Protein AF-A0A6G0VZ27-F1 (afdb_monomer)

pLDDT: mean 74.9, std 16.73, range [33.97, 94.25]

Organism: Aphis craccivora (NCBI:txid307492)

Structure (mmCIF, N/CA/C/O backbone):
data_AF-A0A6G0VZ27-F1
#
_entry.id   AF-A0A6G0VZ27-F1
#
loop_
_atom_site.group_PDB
_atom_site.id
_atom_site.type_symbol
_atom_site.label_atom_id
_atom_site.label_alt_id
_atom_site.label_comp_id
_atom_site.label_asym_id
_atom_site.label_entity_id
_atom_site.label_seq_id
_atom_site.pdbx_PDB_ins_code
_atom_site.Cartn_x
_atom_site.Cartn_y
_atom_site.Cartn_z
_atom_site.occupancy
_atom_site.B_iso_or_equiv
_atom_site.auth_seq_id
_atom_site.auth_comp_id
_atom_site.auth_asym_id
_atom_site.auth_atom_id
_atom_site.pdbx_PDB_model_num
ATOM 1 N N . MET A 1 1 ? 26.461 -8.845 -38.945 1.00 55.50 1 MET A N 1
ATOM 2 C CA . MET A 1 1 ? 25.541 -7.822 -39.495 1.00 55.50 1 MET A CA 1
ATOM 3 C C . MET A 1 1 ? 25.253 -6.683 -38.499 1.00 55.50 1 MET A C 1
ATOM 5 O O . MET A 1 1 ? 25.643 -5.559 -38.786 1.00 55.50 1 MET A O 1
ATOM 9 N N . LYS A 1 2 ? 24.742 -6.961 -37.286 1.00 61.00 2 LYS A N 1
ATOM 10 C CA . LYS A 1 2 ? 24.368 -5.957 -36.252 1.00 61.00 2 LYS A CA 1
ATOM 11 C C . LYS A 1 2 ? 25.451 -4.932 -35.834 1.00 61.00 2 LYS A C 1
ATOM 13 O O . LYS A 1 2 ? 25.139 -3.771 -35.598 1.00 61.00 2 LYS A O 1
ATOM 18 N N . LEU A 1 3 ? 26.735 -5.313 -35.769 1.00 62.97 3 LEU A N 1
ATOM 19 C CA . LEU A 1 3 ? 27.826 -4.392 -35.382 1.00 62.97 3 LEU A CA 1
ATOM 20 C C . LEU A 1 3 ? 28.103 -3.312 -36.446 1.00 62.97 3 LEU A C 1
ATOM 22 O O . LEU A 1 3 ? 28.419 -2.172 -36.109 1.00 62.97 3 LEU A O 1
ATOM 26 N N . LYS A 1 4 ? 27.975 -3.664 -37.734 1.00 73.81 4 LYS A N 1
ATOM 27 C CA . LYS A 1 4 ? 28.167 -2.716 -38.843 1.00 73.81 4 LYS A CA 1
ATOM 28 C C . LYS A 1 4 ? 27.048 -1.670 -38.863 1.00 73.81 4 LYS A C 1
ATOM 30 O O . LYS A 1 4 ? 27.321 -0.504 -39.124 1.00 73.81 4 LYS A O 1
ATOM 35 N N . GLU A 1 5 ? 25.821 -2.062 -38.525 1.00 75.62 5 GLU A N 1
ATOM 36 C CA . GLU A 1 5 ? 24.694 -1.133 -38.369 1.00 75.62 5 GLU A CA 1
ATOM 37 C C . GLU A 1 5 ? 24.873 -0.196 -37.173 1.00 75.62 5 GLU A C 1
ATOM 39 O O . GLU A 1 5 ? 24.620 1.000 -37.295 1.00 75.62 5 GLU A O 1
ATOM 44 N N . LEU A 1 6 ? 25.371 -0.704 -36.040 1.00 75.19 6 LEU A N 1
ATOM 45 C CA . LEU A 1 6 ? 25.633 0.125 -34.861 1.00 75.19 6 LEU A CA 1
ATOM 46 C C . LEU A 1 6 ? 26.703 1.193 -35.144 1.00 75.19 6 LEU A C 1
ATOM 48 O O . LEU A 1 6 ? 26.501 2.360 -34.824 1.00 75.19 6 LEU A O 1
ATOM 52 N N . LYS A 1 7 ? 27.803 0.818 -35.815 1.00 81.00 7 LYS A N 1
ATOM 53 C CA . LYS A 1 7 ? 28.854 1.767 -36.229 1.00 81.00 7 LYS A CA 1
ATOM 54 C C . LYS A 1 7 ? 28.330 2.830 -37.195 1.00 81.00 7 LYS A C 1
ATOM 56 O O . LYS A 1 7 ? 28.688 3.995 -37.065 1.00 81.00 7 LYS A O 1
ATOM 61 N N . LYS A 1 8 ? 27.455 2.449 -38.133 1.00 82.44 8 LYS A N 1
ATOM 62 C CA . LYS A 1 8 ? 26.798 3.409 -39.032 1.00 82.44 8 LYS A CA 1
ATOM 63 C C . LYS A 1 8 ? 25.916 4.399 -38.265 1.00 82.44 8 LYS A C 1
ATOM 65 O O . LYS A 1 8 ? 25.952 5.582 -38.577 1.00 82.44 8 LYS A O 1
ATOM 70 N N . LYS A 1 9 ? 25.177 3.942 -37.247 1.00 79.00 9 LYS A N 1
ATOM 71 C CA . LYS A 1 9 ? 24.356 4.819 -36.395 1.00 79.00 9 LYS A CA 1
ATOM 72 C C . LYS A 1 9 ? 25.197 5.792 -35.569 1.00 79.00 9 LYS A C 1
ATOM 74 O O . LYS A 1 9 ? 24.843 6.960 -35.505 1.00 79.00 9 LYS A O 1
ATOM 79 N N . ILE A 1 10 ? 26.300 5.332 -34.974 1.00 82.50 10 ILE A N 1
ATOM 80 C CA . ILE A 1 10 ? 27.208 6.194 -34.195 1.00 82.50 10 ILE A CA 1
ATOM 81 C C . ILE A 1 10 ? 27.799 7.291 -35.084 1.00 82.50 10 ILE A C 1
ATOM 83 O O . ILE A 1 10 ? 27.639 8.464 -34.774 1.00 82.50 10 ILE A O 1
ATOM 87 N N . ASN A 1 11 ? 28.349 6.921 -36.242 1.00 86.62 11 ASN A N 1
ATOM 88 C CA . ASN A 1 11 ? 28.920 7.881 -37.191 1.00 86.62 11 ASN A CA 1
ATOM 89 C C . ASN A 1 11 ? 27.866 8.884 -37.710 1.00 86.62 11 ASN A C 1
ATOM 91 O O . ASN A 1 11 ? 28.143 10.061 -37.912 1.00 86.62 11 ASN A O 1
ATOM 95 N N . TRP A 1 12 ? 26.619 8.440 -37.902 1.00 87.06 12 TRP A N 1
ATOM 96 C CA . TRP A 1 12 ? 25.523 9.342 -38.264 1.00 87.06 12 TRP A CA 1
ATOM 97 C C . TRP A 1 12 ? 25.182 10.338 -37.143 1.00 87.06 12 TRP A C 1
ATOM 99 O O . TRP A 1 12 ? 24.928 11.509 -37.427 1.00 87.06 12 TRP A O 1
ATOM 109 N N . MET A 1 13 ? 25.206 9.902 -35.880 1.00 76.19 13 MET A N 1
ATOM 110 C CA . MET A 1 13 ? 24.981 10.785 -34.730 1.00 76.19 13 MET A CA 1
ATOM 111 C C . MET A 1 13 ? 26.115 11.800 -34.561 1.00 76.19 13 MET A C 1
ATOM 113 O O . MET A 1 13 ? 25.822 12.977 -34.388 1.00 76.19 13 MET A O 1
ATOM 117 N N . GLU A 1 14 ? 27.377 11.380 -34.687 1.00 80.19 14 GLU A N 1
ATOM 118 C CA . GLU A 1 14 ? 28.548 12.274 -34.633 1.00 80.19 14 GLU A C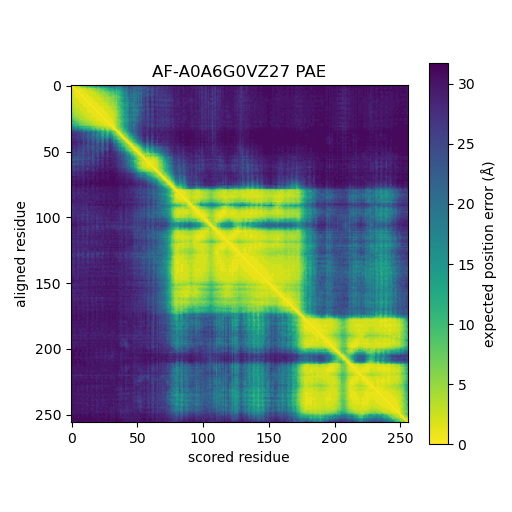A 1
ATOM 119 C C . GLU A 1 14 ? 28.447 13.376 -35.694 1.00 80.19 14 GLU A C 1
ATOM 121 O O . GLU A 1 14 ? 28.457 14.560 -35.365 1.00 80.19 14 GLU A O 1
ATOM 126 N N . LYS A 1 15 ? 28.176 13.001 -36.951 1.00 85.19 15 LYS A N 1
ATOM 127 C CA . LYS A 1 15 ? 27.962 13.973 -38.035 1.00 85.19 15 LYS A CA 1
ATOM 128 C C . LYS A 1 15 ? 26.788 14.918 -37.783 1.00 85.19 15 LYS A C 1
ATOM 130 O O . LYS A 1 15 ? 26.829 16.070 -38.204 1.00 85.19 15 LYS A O 1
ATOM 135 N N . SER A 1 16 ? 25.727 14.436 -37.138 1.00 74.38 16 SER A N 1
ATOM 136 C CA . SER A 1 16 ? 24.551 15.258 -36.828 1.00 74.38 16 SER A CA 1
ATOM 137 C C . SER A 1 16 ? 24.852 16.286 -35.736 1.00 74.38 16 SER A C 1
ATOM 139 O O . SER A 1 16 ? 24.371 17.415 -35.818 1.00 74.38 16 SER A O 1
ATOM 141 N N . ILE A 1 17 ? 25.668 15.912 -34.746 1.00 76.56 17 ILE A N 1
ATOM 142 C CA . ILE A 1 17 ? 26.146 16.817 -33.696 1.00 76.56 17 ILE A CA 1
ATOM 143 C C . ILE A 1 17 ? 27.039 17.896 -34.312 1.00 76.56 17 ILE A C 1
ATOM 145 O O . ILE A 1 17 ? 26.780 19.078 -34.095 1.00 76.56 17 ILE A O 1
ATOM 149 N N . ASP A 1 18 ? 28.003 17.515 -35.153 1.00 79.38 18 ASP A N 1
ATOM 150 C CA . ASP A 1 18 ? 28.890 18.471 -35.829 1.00 79.38 18 ASP A CA 1
ATOM 151 C C . ASP A 1 18 ? 28.103 19.482 -36.675 1.00 79.38 18 ASP A C 1
ATOM 153 O O . ASP A 1 18 ? 28.373 20.685 -36.650 1.00 79.38 18 ASP A O 1
ATOM 157 N N . LEU A 1 19 ? 27.075 19.014 -37.392 1.00 79.56 19 LEU A N 1
ATOM 158 C CA . LEU A 1 19 ? 26.222 19.878 -38.207 1.00 79.56 19 LEU A CA 1
ATOM 159 C C . LEU A 1 19 ? 25.392 20.850 -37.352 1.00 79.56 19 LEU A C 1
ATOM 161 O O . LEU A 1 19 ? 25.206 22.005 -37.737 1.00 79.56 19 LEU A O 1
ATOM 165 N N . ALA A 1 20 ? 24.895 20.394 -36.199 1.00 73.12 20 ALA A N 1
ATOM 166 C CA . ALA A 1 20 ? 24.147 21.229 -35.265 1.00 73.12 20 ALA A CA 1
ATOM 167 C C . ALA A 1 20 ? 25.038 22.313 -34.642 1.00 73.12 20 ALA A C 1
ATOM 169 O O . ALA A 1 20 ? 24.638 23.476 -34.597 1.00 73.12 20 ALA A O 1
ATOM 170 N N . VAL A 1 21 ? 26.262 21.954 -34.241 1.00 70.56 21 VAL A N 1
ATOM 171 C CA . VAL A 1 21 ? 27.263 22.898 -33.717 1.00 70.56 21 VAL A CA 1
ATOM 172 C C . VAL A 1 21 ? 27.640 23.929 -34.779 1.00 70.56 21 VAL A C 1
ATOM 174 O O . VAL A 1 21 ? 27.673 25.126 -34.496 1.00 70.56 21 VAL A O 1
ATOM 177 N N . LYS A 1 22 ? 27.856 23.495 -36.025 1.00 76.19 22 LYS A N 1
ATOM 178 C CA . LYS A 1 22 ? 28.162 24.403 -37.135 1.00 76.19 22 LYS A CA 1
ATOM 179 C C . LYS A 1 22 ? 27.034 25.413 -37.375 1.00 76.19 22 LYS A C 1
ATOM 181 O O . LYS A 1 22 ? 27.301 26.609 -37.426 1.00 76.19 22 LYS A O 1
ATOM 186 N N . ARG A 1 23 ? 25.779 24.951 -37.442 1.00 71.38 23 ARG A N 1
ATOM 187 C CA . ARG A 1 23 ? 24.604 25.829 -37.607 1.00 71.38 23 ARG A CA 1
ATOM 188 C C . ARG A 1 23 ? 24.437 26.804 -36.450 1.00 71.38 23 ARG A C 1
ATOM 190 O O . ARG A 1 23 ? 24.115 27.963 -36.680 1.00 71.38 23 ARG A O 1
ATOM 197 N N . TYR A 1 24 ? 24.660 26.347 -35.220 1.00 75.00 24 TYR A N 1
ATOM 198 C CA . TYR A 1 24 ? 24.635 27.220 -34.051 1.00 75.00 24 TYR A CA 1
ATOM 199 C C . TYR A 1 24 ? 25.658 28.351 -34.192 1.00 75.00 24 TYR A C 1
ATOM 201 O O . TYR A 1 24 ? 25.304 29.512 -34.018 1.00 75.00 24 TYR A O 1
ATOM 209 N N . ASN A 1 25 ? 26.893 28.032 -34.587 1.00 71.12 25 ASN A N 1
ATOM 210 C CA . ASN A 1 25 ? 27.943 29.031 -34.778 1.00 71.12 25 ASN A CA 1
ATOM 211 C C . ASN A 1 25 ? 27.623 30.015 -35.916 1.00 71.12 25 ASN A C 1
ATOM 213 O O . ASN A 1 25 ? 27.852 31.211 -35.760 1.00 71.12 25 ASN A O 1
ATOM 217 N N . GLU A 1 26 ? 27.054 29.545 -37.028 1.00 76.12 26 GLU A N 1
ATOM 218 C CA . GLU A 1 26 ? 26.618 30.406 -38.139 1.00 76.12 26 GLU A CA 1
ATOM 219 C C . GLU A 1 26 ? 25.505 31.376 -37.707 1.00 76.12 26 GLU A C 1
ATOM 221 O O . GLU A 1 26 ? 25.605 32.580 -37.940 1.00 76.12 26 GLU A O 1
ATOM 226 N N . ILE A 1 27 ? 24.477 30.873 -37.014 1.00 70.56 27 ILE A N 1
ATOM 227 C CA . ILE A 1 27 ? 23.374 31.689 -36.477 1.00 70.56 27 ILE A CA 1
ATOM 228 C C . ILE A 1 27 ? 23.897 32.686 -35.444 1.00 70.56 27 ILE A C 1
ATOM 230 O O . ILE A 1 27 ? 23.475 33.838 -35.415 1.00 70.56 27 ILE A O 1
ATOM 234 N N . ARG A 1 28 ? 24.839 32.261 -34.606 1.00 72.56 28 ARG A N 1
ATOM 235 C CA . ARG A 1 28 ? 25.455 33.108 -33.590 1.00 72.56 28 ARG A CA 1
ATOM 236 C C . ARG A 1 28 ? 26.196 34.295 -34.208 1.00 72.56 28 ARG A C 1
ATOM 238 O O . ARG A 1 28 ? 26.033 35.412 -33.724 1.00 72.56 28 ARG A O 1
ATOM 245 N N . ILE A 1 29 ? 26.977 34.056 -35.265 1.00 70.69 29 ILE A N 1
ATOM 246 C CA . ILE A 1 29 ? 27.660 35.114 -36.025 1.00 70.69 29 ILE A CA 1
ATOM 247 C C . ILE A 1 29 ? 26.625 36.055 -36.650 1.00 70.69 29 ILE A C 1
ATOM 249 O O . ILE A 1 29 ? 26.754 37.268 -36.522 1.00 70.69 29 ILE A O 1
ATOM 253 N N . PHE A 1 30 ? 25.571 35.506 -37.262 1.00 73.81 30 PHE A N 1
ATOM 254 C CA . PHE A 1 30 ? 24.488 36.297 -37.855 1.00 73.81 30 PHE A CA 1
ATOM 255 C C . PHE A 1 30 ? 23.772 37.195 -36.830 1.00 73.81 30 PHE A C 1
ATOM 257 O O . PHE A 1 30 ? 23.453 38.341 -37.130 1.00 73.81 30 PHE A O 1
ATOM 264 N N . LEU A 1 31 ? 23.546 36.693 -35.613 1.00 68.31 31 LEU A N 1
ATOM 265 C CA . LEU A 1 31 ? 22.878 37.415 -34.524 1.00 68.31 31 LEU A CA 1
ATOM 266 C C . LEU A 1 31 ? 23.829 38.276 -33.674 1.00 68.31 31 LEU A C 1
ATOM 268 O O . LEU A 1 31 ? 23.382 38.891 -32.708 1.00 68.31 31 LEU A O 1
ATOM 272 N N . ASN A 1 32 ? 25.122 38.322 -34.014 1.00 75.56 32 ASN A N 1
ATOM 273 C CA . ASN A 1 32 ? 26.156 39.092 -33.319 1.00 75.56 32 ASN A CA 1
ATOM 274 C C . ASN A 1 32 ? 26.226 38.817 -31.798 1.00 75.56 32 ASN A C 1
ATOM 276 O O . ASN A 1 32 ? 26.449 39.718 -30.989 1.00 75.56 32 ASN A O 1
ATOM 280 N N . LEU A 1 33 ? 26.006 37.558 -31.401 1.00 63.06 33 LEU A N 1
ATOM 281 C CA . LEU A 1 33 ? 25.975 37.146 -29.995 1.00 63.06 33 LEU A CA 1
ATOM 282 C C . LEU A 1 33 ? 27.402 36.940 -29.434 1.00 63.06 33 LEU A C 1
ATOM 284 O O . LEU A 1 33 ? 28.231 36.276 -30.084 1.00 63.06 33 LEU A O 1
ATOM 288 N N . PRO A 1 34 ? 27.707 37.442 -28.218 1.00 60.31 34 PRO A N 1
ATOM 289 C CA . PRO A 1 34 ? 29.024 37.298 -27.601 1.00 60.31 34 PRO A CA 1
ATOM 290 C C . PRO A 1 34 ? 29.418 35.824 -27.417 1.00 60.31 34 PRO A C 1
ATOM 292 O O . PRO A 1 34 ? 28.578 34.925 -27.345 1.00 60.31 34 PRO A O 1
ATOM 295 N N . MET A 1 35 ? 30.729 35.558 -27.429 1.00 57.44 35 MET A N 1
ATOM 296 C CA . MET A 1 35 ? 31.308 34.248 -27.092 1.00 57.44 35 MET A CA 1
ATOM 297 C C . MET A 1 35 ? 31.232 34.142 -25.566 1.00 57.44 35 MET A C 1
ATOM 299 O O . MET A 1 35 ? 32.235 34.323 -24.884 1.00 57.44 35 MET A O 1
ATOM 303 N N . ASP A 1 36 ? 30.041 33.944 -25.010 1.00 54.03 36 ASP A N 1
ATOM 304 C CA . ASP A 1 36 ? 29.961 33.627 -23.591 1.00 54.03 36 ASP A CA 1
ATOM 305 C C . ASP A 1 36 ? 30.492 32.206 -23.439 1.00 54.03 36 ASP A C 1
ATOM 307 O O . ASP A 1 36 ? 29.851 31.218 -23.809 1.00 54.03 36 ASP A O 1
ATOM 311 N N . ASP A 1 37 ? 31.734 32.128 -22.970 1.00 52.62 37 ASP A N 1
ATOM 312 C CA . ASP A 1 37 ? 32.380 30.908 -22.523 1.00 52.62 37 ASP A CA 1
ATOM 313 C C . ASP A 1 37 ? 31.589 30.410 -21.306 1.00 52.62 37 ASP A C 1
ATOM 315 O O . ASP A 1 37 ? 31.898 30.726 -20.158 1.00 52.62 37 ASP A O 1
ATOM 319 N N . LEU A 1 38 ? 30.495 29.688 -21.573 1.00 47.31 38 LEU A N 1
ATOM 320 C CA . LEU A 1 38 ? 29.494 29.226 -20.600 1.00 47.31 38 LEU A CA 1
ATOM 321 C C . LEU A 1 38 ? 30.070 28.314 -19.497 1.00 47.31 38 LEU A C 1
ATOM 323 O O . LEU A 1 38 ? 29.315 27.840 -18.652 1.00 47.31 38 LEU A O 1
ATOM 327 N N . TYR A 1 39 ? 31.388 28.075 -19.489 1.00 44.91 39 TYR A N 1
ATOM 328 C CA . TYR A 1 39 ? 32.108 27.258 -18.516 1.00 44.91 39 TYR A CA 1
ATOM 329 C C . TYR A 1 39 ? 33.534 27.755 -18.212 1.00 44.91 39 TYR A C 1
ATOM 331 O O . TYR A 1 39 ? 34.439 26.943 -18.011 1.00 44.91 39 TYR A O 1
ATOM 339 N N . SER A 1 40 ? 33.762 29.067 -18.107 1.00 44.72 40 SER A N 1
ATOM 340 C CA . SER A 1 40 ? 35.060 29.588 -17.630 1.00 44.72 40 SER A CA 1
ATOM 341 C C . SER A 1 40 ? 35.430 29.110 -16.206 1.00 44.72 40 SER A C 1
ATOM 343 O O . SER A 1 40 ? 36.609 29.083 -15.845 1.00 44.72 40 SER A O 1
ATOM 345 N N . GLU A 1 41 ? 34.452 28.633 -15.426 1.00 43.78 41 GLU A N 1
ATOM 346 C CA . GLU A 1 41 ? 34.621 28.069 -14.077 1.00 43.78 41 GLU A CA 1
ATOM 347 C C . GLU A 1 41 ? 35.059 26.589 -14.045 1.00 43.78 41 GLU A C 1
ATOM 349 O O . GLU A 1 41 ? 35.483 26.103 -12.997 1.00 43.78 41 GLU A O 1
ATOM 354 N N . ILE A 1 42 ? 35.060 25.860 -15.171 1.00 45.16 42 ILE A N 1
ATOM 355 C CA . ILE A 1 42 ? 35.577 24.476 -15.226 1.00 45.16 42 ILE A CA 1
ATOM 356 C C . ILE A 1 42 ? 37.030 24.478 -15.725 1.00 45.16 42 ILE A C 1
ATOM 358 O O . ILE A 1 42 ? 37.416 23.766 -16.647 1.00 45.16 42 ILE A O 1
ATOM 362 N N . LYS A 1 43 ? 37.886 25.264 -15.068 1.00 44.44 43 LYS A N 1
ATOM 363 C CA . LYS A 1 43 ? 39.338 25.015 -15.036 1.00 44.44 43 LYS A CA 1
ATOM 364 C C . LYS A 1 43 ? 39.704 24.196 -13.801 1.00 44.44 43 LYS A C 1
ATOM 366 O O . LYS A 1 43 ? 40.678 24.475 -13.109 1.00 44.44 43 LYS A O 1
ATOM 371 N N . THR A 1 44 ? 38.954 23.138 -13.513 1.00 39.19 44 THR A N 1
ATOM 372 C CA . THR A 1 44 ? 39.513 22.079 -12.677 1.00 39.19 44 THR A CA 1
ATOM 373 C C . THR A 1 44 ? 40.525 21.329 -13.523 1.00 39.19 44 THR A C 1
ATOM 375 O O . THR A 1 44 ? 40.150 20.732 -14.534 1.00 39.19 44 THR A O 1
ATOM 378 N N . SER A 1 45 ? 41.790 21.344 -13.095 1.00 44.41 45 SER A N 1
ATOM 379 C CA . SER A 1 45 ? 42.785 20.327 -13.445 1.00 44.41 45 SER A CA 1
ATOM 380 C C . SER A 1 45 ? 42.188 18.956 -13.125 1.00 44.41 45 SER A C 1
ATOM 382 O O . SER A 1 45 ? 42.327 18.407 -12.036 1.00 44.41 45 SER A O 1
ATOM 384 N N . THR A 1 46 ? 41.404 18.442 -14.059 1.00 43.81 46 THR A N 1
ATOM 385 C CA . THR A 1 46 ? 40.859 17.102 -14.011 1.00 43.81 46 THR A CA 1
ATOM 386 C C . THR A 1 46 ? 41.810 16.313 -14.869 1.00 43.81 46 THR A C 1
ATOM 388 O O . THR A 1 46 ? 41.961 16.590 -16.061 1.00 43.81 46 THR A O 1
ATOM 391 N N . LYS A 1 47 ? 42.517 15.369 -14.237 1.00 48.28 47 LYS A N 1
ATOM 392 C CA . LYS A 1 47 ? 43.279 14.361 -14.971 1.00 48.28 47 LYS A CA 1
ATOM 393 C C . LYS A 1 47 ? 42.394 13.867 -16.121 1.00 48.28 47 LYS A C 1
ATOM 395 O O . LYS A 1 47 ? 41.220 13.580 -15.863 1.00 48.28 47 LYS A O 1
ATOM 400 N N . PRO A 1 48 ? 42.916 13.816 -17.358 1.00 42.88 48 PRO A N 1
ATOM 401 C CA . PRO A 1 48 ? 42.131 13.417 -18.514 1.00 42.88 48 PRO A CA 1
ATOM 402 C C . PRO A 1 48 ? 41.420 12.109 -18.196 1.00 42.88 48 PRO A C 1
ATOM 404 O O . PRO A 1 48 ? 42.016 11.213 -17.594 1.00 42.88 48 PRO A O 1
ATOM 407 N N . PHE A 1 49 ? 40.140 12.031 -18.556 1.00 38.97 49 PHE A N 1
ATOM 408 C CA . PHE A 1 49 ? 39.333 10.837 -18.364 1.00 38.97 49 PHE A CA 1
ATOM 409 C C . PHE A 1 49 ? 40.029 9.673 -19.076 1.00 38.97 49 PHE A C 1
ATOM 411 O O . PHE A 1 49 ? 39.959 9.538 -20.298 1.00 38.97 49 PHE A O 1
ATOM 418 N N . GLN A 1 50 ? 40.751 8.850 -18.315 1.00 38.97 50 GLN A N 1
ATOM 419 C CA . GLN A 1 50 ? 41.227 7.573 -18.807 1.00 38.97 50 GLN A CA 1
ATOM 420 C C . GLN A 1 50 ? 39.988 6.702 -18.931 1.00 38.97 50 GLN A C 1
ATOM 422 O O . GLN A 1 50 ? 39.394 6.287 -17.937 1.00 38.97 50 GLN A O 1
ATOM 427 N N . LEU A 1 51 ? 39.567 6.462 -20.172 1.00 35.69 51 LEU A N 1
ATOM 428 C CA . LEU A 1 51 ? 38.672 5.356 -20.448 1.00 35.69 51 LEU A CA 1
ATOM 429 C C . LEU A 1 51 ? 39.424 4.097 -20.013 1.00 35.69 51 LEU A C 1
ATOM 431 O O . LEU A 1 51 ? 40.285 3.604 -20.742 1.00 35.69 51 LEU A O 1
ATOM 435 N N . ASP A 1 52 ? 39.103 3.590 -18.825 1.00 42.09 52 ASP A N 1
ATOM 436 C CA . ASP A 1 52 ? 39.468 2.242 -18.415 1.00 42.09 52 ASP A CA 1
ATOM 437 C C . ASP A 1 52 ? 38.715 1.285 -19.338 1.00 42.09 52 ASP A C 1
ATOM 439 O O . ASP A 1 52 ? 37.618 0.791 -19.056 1.00 42.09 52 ASP A O 1
ATOM 443 N N . TYR A 1 53 ? 39.285 1.075 -20.523 1.00 43.94 53 TYR A N 1
ATOM 444 C CA . TYR A 1 53 ? 38.848 0.045 -21.435 1.00 43.94 53 TYR A CA 1
ATOM 445 C C . TYR A 1 53 ? 39.165 -1.295 -20.778 1.00 43.94 53 TYR A C 1
ATOM 447 O O . TYR A 1 53 ? 40.225 -1.896 -20.945 1.00 43.94 53 TYR A O 1
ATOM 455 N N . MET A 1 54 ? 38.206 -1.765 -19.991 1.00 44.00 54 MET A N 1
ATOM 456 C CA . MET A 1 54 ? 38.180 -3.119 -19.481 1.00 44.00 54 MET A CA 1
ATOM 457 C C . MET A 1 54 ? 37.979 -4.052 -20.672 1.00 44.00 54 MET A C 1
ATOM 459 O O . MET A 1 54 ? 36.897 -4.109 -21.264 1.00 44.00 54 MET A O 1
ATOM 463 N N . SER A 1 55 ? 39.042 -4.769 -21.048 1.00 53.75 55 SER A N 1
ATOM 464 C CA . SER A 1 55 ? 38.985 -5.759 -22.122 1.00 53.75 55 SER A CA 1
ATOM 465 C C . SER A 1 55 ? 37.865 -6.770 -21.847 1.00 53.75 55 SER A C 1
ATOM 467 O O . SER A 1 55 ? 37.556 -7.083 -20.694 1.00 53.75 55 SER A O 1
ATOM 469 N N . LYS A 1 56 ? 37.245 -7.319 -22.902 1.00 53.78 56 LYS A N 1
ATOM 470 C CA . LYS A 1 56 ? 36.208 -8.360 -22.754 1.00 53.78 56 LYS A CA 1
ATOM 471 C C . LYS A 1 56 ? 36.669 -9.528 -21.879 1.00 53.78 56 LYS A C 1
ATOM 473 O O . LYS A 1 56 ? 35.851 -10.077 -21.157 1.00 53.78 56 LYS A O 1
ATOM 478 N N . GLN A 1 57 ? 37.958 -9.864 -21.917 1.00 59.81 57 GLN A N 1
ATOM 479 C CA . GLN A 1 57 ? 38.547 -10.894 -21.065 1.00 59.81 57 GLN A CA 1
ATOM 480 C C . GLN A 1 57 ? 38.552 -10.480 -19.594 1.00 59.81 57 GLN A C 1
ATOM 482 O O . GLN A 1 57 ? 38.067 -11.239 -18.770 1.00 59.81 57 GLN A O 1
ATOM 487 N N . LYS A 1 58 ? 38.981 -9.255 -19.265 1.00 54.16 58 LYS A N 1
ATOM 488 C CA . LYS A 1 58 ? 38.969 -8.743 -17.884 1.00 54.16 58 LYS A CA 1
ATOM 489 C C . LYS A 1 58 ? 37.539 -8.585 -17.349 1.00 54.16 58 LYS A C 1
ATOM 491 O O . LYS A 1 58 ? 37.286 -8.803 -16.170 1.00 54.16 58 LYS A O 1
ATOM 496 N N . ARG A 1 59 ? 36.578 -8.272 -18.227 1.00 51.22 59 ARG A N 1
ATOM 497 C CA . ARG A 1 59 ? 35.141 -8.235 -17.908 1.00 51.22 59 ARG A CA 1
ATOM 498 C C . ARG A 1 59 ? 34.566 -9.633 -17.663 1.00 51.22 59 ARG A C 1
ATOM 500 O O . ARG A 1 59 ? 33.851 -9.802 -16.690 1.00 51.22 59 ARG A O 1
ATOM 507 N N . GLN A 1 60 ? 34.945 -10.627 -18.468 1.00 58.56 60 GLN A N 1
ATOM 508 C CA . GLN A 1 60 ? 34.590 -12.036 -18.251 1.00 58.56 60 GLN A CA 1
ATOM 509 C C . GLN A 1 60 ? 35.277 -12.631 -17.021 1.00 58.56 60 GLN A C 1
ATOM 511 O O . GLN A 1 60 ? 34.717 -13.501 -16.375 1.00 58.56 60 GLN A O 1
ATOM 516 N N . GLU A 1 61 ? 36.478 -12.179 -16.677 1.00 62.56 61 GLU A N 1
ATOM 517 C CA . GLU A 1 61 ? 37.203 -12.613 -15.484 1.00 62.56 61 GLU A CA 1
ATOM 518 C C . GLU A 1 61 ? 36.588 -12.022 -14.210 1.00 62.56 61 GLU A C 1
ATOM 520 O O . GLU A 1 61 ? 36.463 -12.718 -13.209 1.00 62.56 61 GLU A O 1
ATOM 525 N N . ILE A 1 62 ? 36.120 -10.770 -14.267 1.00 57.19 62 ILE A N 1
ATOM 526 C CA . ILE A 1 62 ? 35.287 -10.168 -13.220 1.00 57.19 62 ILE A CA 1
ATOM 527 C C . ILE A 1 62 ? 33.934 -10.871 -13.158 1.00 57.19 62 ILE A C 1
ATOM 529 O O . ILE A 1 62 ? 33.554 -11.298 -12.085 1.00 57.19 62 ILE A O 1
ATOM 533 N N . GLU A 1 63 ? 33.237 -11.088 -14.272 1.00 49.34 63 GLU A N 1
ATOM 534 C CA . GLU A 1 63 ? 31.976 -11.844 -14.292 1.00 49.34 63 GLU A CA 1
ATOM 535 C C . GLU A 1 63 ? 32.155 -13.288 -13.800 1.00 49.34 63 GLU A C 1
ATOM 537 O O . GLU A 1 63 ? 31.246 -13.804 -13.171 1.00 49.34 63 GLU A O 1
ATOM 542 N N . ARG A 1 64 ? 33.327 -13.915 -13.991 1.00 55.00 64 ARG A N 1
ATOM 543 C CA . ARG A 1 64 ? 33.675 -15.233 -13.421 1.00 55.00 64 ARG A CA 1
ATOM 544 C C . ARG A 1 64 ? 34.078 -15.180 -11.943 1.00 55.00 64 ARG A C 1
ATOM 546 O O . ARG A 1 64 ? 33.851 -16.135 -11.209 1.00 55.00 64 ARG A O 1
ATOM 553 N N . LYS A 1 65 ? 34.672 -14.075 -11.482 1.00 52.97 65 LYS A N 1
ATOM 554 C CA . LYS A 1 65 ? 34.920 -13.815 -10.051 1.00 52.97 65 LYS A CA 1
ATOM 555 C C . LYS A 1 65 ? 33.637 -13.412 -9.309 1.00 52.97 65 LYS A C 1
ATOM 557 O O . LYS A 1 65 ? 33.540 -13.646 -8.111 1.00 52.97 65 LYS A O 1
ATOM 562 N N . PHE A 1 66 ? 32.664 -12.840 -10.022 1.00 44.91 66 PHE A N 1
ATOM 563 C CA . PHE A 1 66 ? 31.341 -12.423 -9.546 1.00 44.91 66 PHE A CA 1
ATOM 564 C C . PHE A 1 66 ? 30.209 -13.383 -9.947 1.00 44.91 66 PHE A C 1
ATOM 566 O O . PHE A 1 66 ? 29.068 -13.132 -9.559 1.00 44.91 66 PHE A O 1
ATOM 573 N N . THR A 1 67 ? 30.486 -14.507 -10.626 1.00 39.50 67 THR A N 1
ATOM 574 C CA . THR A 1 67 ? 29.645 -15.713 -10.551 1.00 39.50 67 THR A CA 1
ATOM 575 C C . THR A 1 67 ? 29.771 -16.234 -9.132 1.00 39.50 67 THR A C 1
ATOM 577 O O . THR A 1 67 ? 30.532 -17.144 -8.813 1.00 39.50 67 THR A O 1
ATOM 580 N N . PHE A 1 68 ? 29.068 -15.533 -8.256 1.00 40.75 68 PHE A N 1
ATOM 581 C CA . PHE A 1 68 ? 28.773 -15.912 -6.902 1.00 40.75 68 PHE A CA 1
ATOM 582 C C . PHE A 1 68 ? 28.174 -17.313 -6.980 1.00 40.75 68 PHE A C 1
ATOM 584 O O . PHE A 1 68 ? 27.148 -17.498 -7.626 1.00 40.75 68 PHE A O 1
ATOM 591 N N . LYS A 1 69 ? 28.902 -18.278 -6.410 1.00 42.72 69 LYS A N 1
ATOM 592 C CA . LYS A 1 69 ? 28.535 -19.674 -6.150 1.00 42.72 69 LYS A CA 1
ATOM 593 C C . LYS A 1 69 ? 27.042 -19.965 -6.355 1.00 42.72 69 LYS A C 1
ATOM 595 O O . LYS A 1 69 ? 26.259 -19.919 -5.414 1.00 42.72 69 LYS A O 1
ATOM 600 N N . GLU A 1 70 ? 26.661 -20.314 -7.579 1.00 39.50 70 GLU A N 1
ATOM 601 C CA . GLU A 1 70 ? 25.272 -20.652 -7.914 1.00 39.50 70 GLU A CA 1
ATOM 602 C C . GLU A 1 70 ? 24.862 -22.030 -7.349 1.00 39.50 70 GLU A C 1
ATOM 604 O O . GLU A 1 70 ? 23.712 -22.439 -7.462 1.00 39.50 70 GLU A O 1
ATOM 609 N N . THR A 1 71 ? 25.789 -22.748 -6.703 1.00 37.34 71 THR A N 1
ATOM 610 C CA . THR A 1 71 ? 25.591 -24.127 -6.236 1.00 37.34 71 THR A CA 1
ATOM 611 C C . THR A 1 71 ? 25.870 -24.376 -4.758 1.00 37.34 71 THR A C 1
ATOM 613 O O . THR A 1 71 ? 25.799 -25.524 -4.334 1.00 37.34 71 THR A O 1
ATOM 616 N N . GLU A 1 72 ? 26.118 -23.362 -3.928 1.00 37.50 72 GLU A N 1
ATOM 617 C CA . GLU A 1 72 ? 26.302 -23.605 -2.491 1.00 37.50 72 GLU A CA 1
ATOM 618 C C . GLU A 1 72 ? 25.502 -22.630 -1.631 1.00 37.50 72 GL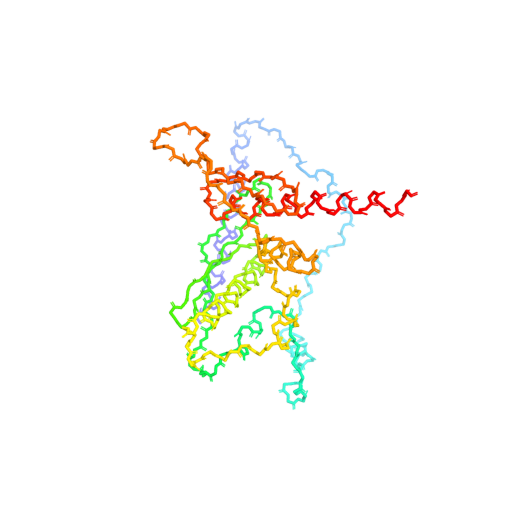U A C 1
ATOM 620 O O . GLU A 1 72 ? 25.843 -21.458 -1.512 1.00 37.50 72 GLU A O 1
ATOM 625 N N . LEU A 1 73 ? 24.502 -23.218 -0.963 1.00 33.97 73 LEU A N 1
ATOM 626 C CA . LEU A 1 73 ? 23.750 -22.738 0.199 1.00 33.97 73 LEU A CA 1
ATOM 627 C C . LEU A 1 73 ? 22.454 -21.973 -0.101 1.00 33.97 73 LEU A C 1
ATOM 629 O O . LEU A 1 73 ? 22.371 -20.751 -0.151 1.00 33.97 73 LEU A O 1
ATOM 633 N N . ILE A 1 74 ? 21.393 -22.777 -0.160 1.00 45.16 74 ILE A N 1
ATOM 634 C CA . ILE A 1 74 ? 20.068 -22.474 0.379 1.00 45.16 74 ILE A CA 1
ATOM 635 C C . ILE A 1 74 ? 20.219 -21.680 1.689 1.00 45.16 74 ILE A C 1
ATOM 637 O O . ILE A 1 74 ? 20.594 -22.254 2.706 1.00 45.16 74 ILE A O 1
ATOM 641 N N . LEU A 1 75 ? 19.909 -20.383 1.652 1.00 36.59 75 LEU A N 1
ATOM 642 C CA . LEU A 1 75 ? 19.330 -19.576 2.735 1.00 36.59 75 LEU A CA 1
ATOM 643 C C . LEU A 1 75 ? 18.743 -18.294 2.091 1.00 36.59 75 LEU A C 1
ATOM 645 O O . LEU A 1 75 ? 19.424 -17.645 1.299 1.00 36.59 75 LEU A O 1
ATOM 649 N N . PRO A 1 76 ? 17.467 -17.946 2.343 1.00 41.34 76 PRO A N 1
ATOM 650 C CA . PRO A 1 76 ? 16.727 -16.960 1.563 1.00 41.34 76 PRO A CA 1
ATOM 651 C C . PRO A 1 76 ? 17.043 -15.542 2.044 1.00 41.34 76 PRO A C 1
ATOM 653 O O . PRO A 1 76 ? 16.661 -15.166 3.150 1.00 41.34 76 PRO A O 1
ATOM 656 N N . ASP A 1 77 ? 17.685 -14.725 1.213 1.00 39.72 77 ASP A N 1
ATOM 657 C CA . ASP A 1 77 ? 17.792 -13.296 1.505 1.00 39.72 77 ASP A CA 1
ATOM 658 C C . ASP A 1 77 ? 16.482 -12.614 1.064 1.00 39.72 77 ASP A C 1
ATOM 660 O O . ASP A 1 77 ? 16.205 -12.433 -0.116 1.00 39.72 77 ASP A O 1
ATOM 664 N N . LEU A 1 78 ? 15.610 -12.293 2.024 1.00 53.09 78 LEU A N 1
ATOM 665 C CA . LEU A 1 78 ? 14.301 -11.645 1.831 1.00 53.09 78 LEU A CA 1
ATOM 666 C C . LEU A 1 78 ? 14.420 -10.138 1.503 1.00 53.09 78 LEU A C 1
ATOM 668 O O . LEU A 1 78 ? 13.495 -9.371 1.766 1.00 53.09 78 LEU A O 1
ATOM 672 N N . ARG A 1 79 ? 15.560 -9.667 0.983 1.00 64.12 79 ARG A N 1
ATOM 673 C CA . ARG A 1 79 ? 15.919 -8.235 1.005 1.00 64.12 79 ARG A CA 1
ATOM 674 C C . ARG A 1 79 ? 15.128 -7.357 0.041 1.00 64.12 79 ARG A C 1
ATOM 676 O O . ARG A 1 79 ? 15.076 -6.147 0.261 1.00 64.12 79 ARG A O 1
ATOM 683 N N . SER A 1 80 ? 14.480 -7.915 -0.984 1.00 77.00 80 SER A N 1
ATOM 684 C CA . SER A 1 80 ? 13.674 -7.131 -1.926 1.00 77.00 80 SER A CA 1
ATOM 685 C C . SER A 1 80 ? 12.244 -7.660 -2.091 1.00 77.00 80 SER A C 1
ATOM 687 O O . SER A 1 80 ? 12.052 -8.850 -2.360 1.00 77.00 80 SER A O 1
ATOM 689 N N . PRO A 1 81 ? 11.219 -6.779 -2.066 1.00 83.06 81 PRO A N 1
ATOM 690 C CA . PRO A 1 81 ? 9.850 -7.117 -2.463 1.00 83.06 81 PRO A CA 1
ATOM 691 C C . PRO A 1 81 ? 9.748 -7.853 -3.810 1.00 83.06 81 PRO A C 1
ATOM 693 O O . PRO A 1 81 ? 8.839 -8.652 -4.016 1.00 83.06 81 PRO A O 1
ATOM 696 N N . MET A 1 82 ? 10.682 -7.618 -4.736 1.00 85.81 82 MET A N 1
ATOM 697 C CA . MET A 1 82 ? 10.704 -8.304 -6.031 1.00 85.81 82 MET A CA 1
ATOM 698 C C . MET A 1 82 ? 11.069 -9.790 -5.911 1.00 85.81 82 MET A C 1
ATOM 700 O O . MET A 1 82 ? 10.422 -10.629 -6.533 1.00 85.81 82 MET A O 1
ATOM 704 N N . GLU A 1 83 ? 12.086 -10.118 -5.114 1.00 83.56 83 GLU A N 1
ATOM 705 C CA . GLU A 1 83 ? 12.540 -11.499 -4.891 1.00 83.56 83 GLU A CA 1
ATOM 706 C C . GLU A 1 83 ? 11.499 -12.280 -4.108 1.00 83.56 83 GLU A C 1
ATOM 708 O O . GLU A 1 83 ? 11.132 -13.397 -4.466 1.00 83.56 83 GLU A O 1
ATOM 713 N N . LEU A 1 84 ? 10.937 -11.637 -3.088 1.00 86.12 84 LEU A N 1
ATOM 714 C CA . LEU A 1 84 ? 9.874 -12.220 -2.299 1.00 86.12 84 LEU A CA 1
ATOM 715 C C . LEU A 1 84 ? 8.635 -12.517 -3.143 1.00 86.12 84 LEU A C 1
ATOM 717 O O . LEU A 1 84 ? 8.042 -13.576 -2.978 1.00 86.12 84 LEU A O 1
ATOM 721 N N . LEU A 1 85 ? 8.272 -11.640 -4.083 1.00 88.56 85 LEU A N 1
ATOM 722 C CA . LEU A 1 85 ? 7.183 -11.913 -5.020 1.00 88.56 85 LEU A CA 1
ATOM 723 C C . LEU A 1 85 ? 7.477 -13.129 -5.906 1.00 88.56 85 LEU A C 1
ATOM 725 O O . LEU A 1 85 ? 6.602 -13.975 -6.070 1.00 88.56 85 LEU A O 1
ATOM 729 N N . ASN A 1 86 ? 8.697 -13.239 -6.437 1.00 87.38 86 ASN A N 1
ATOM 730 C CA . ASN A 1 86 ? 9.099 -14.386 -7.255 1.00 87.38 86 ASN A CA 1
ATOM 731 C C . ASN A 1 86 ? 9.042 -15.698 -6.461 1.00 87.38 86 ASN A C 1
ATOM 733 O O . ASN A 1 86 ? 8.523 -16.690 -6.963 1.00 87.38 86 ASN A O 1
ATOM 737 N N . ASN A 1 87 ? 9.477 -15.684 -5.199 1.00 84.38 87 ASN A N 1
ATOM 738 C CA . ASN A 1 87 ? 9.475 -16.859 -4.323 1.00 84.38 87 ASN A CA 1
ATOM 739 C C . ASN A 1 87 ? 8.067 -17.359 -3.955 1.00 84.38 87 ASN A C 1
ATOM 741 O O . ASN A 1 87 ? 7.928 -18.450 -3.404 1.00 84.38 87 ASN A O 1
ATOM 745 N N . ARG A 1 88 ? 7.012 -16.572 -4.213 1.00 84.38 88 ARG A N 1
ATOM 746 C CA . ARG A 1 88 ? 5.622 -16.980 -3.940 1.00 84.38 88 ARG A CA 1
ATOM 747 C C . ARG A 1 88 ? 4.967 -17.717 -5.091 1.00 84.38 88 ARG A C 1
ATOM 749 O O . ARG A 1 88 ? 3.885 -18.265 -4.903 1.00 84.38 88 ARG A O 1
ATOM 756 N N . ILE A 1 89 ? 5.578 -17.726 -6.263 1.00 84.75 89 ILE A N 1
ATOM 757 C CA . ILE A 1 89 ? 5.006 -18.389 -7.425 1.00 84.75 89 ILE A CA 1
ATOM 758 C C . ILE A 1 89 ? 5.341 -19.874 -7.339 1.00 84.75 89 ILE A C 1
ATOM 760 O O . ILE A 1 89 ? 6.506 -20.248 -7.252 1.00 84.75 89 ILE A O 1
ATOM 764 N N . VAL A 1 90 ? 4.303 -20.706 -7.343 1.00 81.75 90 VAL A N 1
ATOM 765 C CA . VAL A 1 90 ? 4.437 -22.168 -7.274 1.00 81.75 90 VAL A CA 1
ATOM 766 C C . VAL A 1 90 ? 4.559 -22.770 -8.673 1.00 81.75 90 VAL A C 1
ATOM 768 O O . VAL A 1 90 ? 5.285 -23.735 -8.879 1.00 81.75 90 VAL A O 1
ATOM 771 N N . ASP A 1 91 ? 3.868 -22.183 -9.646 1.00 77.12 91 ASP A N 1
ATOM 772 C CA . ASP A 1 91 ? 3.874 -22.640 -11.031 1.00 77.12 91 ASP A CA 1
ATOM 773 C C . ASP A 1 91 ? 5.012 -21.988 -11.826 1.00 77.12 91 ASP A C 1
ATOM 775 O O . ASP A 1 91 ? 5.047 -20.770 -12.019 1.00 77.12 91 ASP A O 1
ATOM 779 N N . HIS A 1 92 ? 5.928 -22.811 -12.332 1.00 67.44 92 HIS A N 1
ATOM 780 C CA . HIS A 1 92 ? 7.100 -22.364 -13.083 1.00 67.44 92 HIS A CA 1
ATOM 781 C C . HIS A 1 92 ? 6.768 -21.611 -14.386 1.00 67.44 92 HIS A C 1
ATOM 783 O O . HIS A 1 92 ? 7.631 -20.886 -14.896 1.00 67.44 92 HIS A O 1
ATOM 789 N N . GLY A 1 93 ? 5.541 -21.740 -14.907 1.00 75.88 93 GLY A N 1
ATOM 790 C CA . GLY A 1 93 ? 5.056 -21.009 -16.081 1.00 75.88 93 GLY A CA 1
ATOM 791 C C . GLY A 1 93 ? 4.561 -19.588 -15.788 1.00 75.88 93 GLY A C 1
ATOM 792 O O . GLY A 1 93 ? 4.378 -18.795 -16.712 1.00 75.88 93 GLY A O 1
ATOM 793 N N . ILE A 1 94 ? 4.362 -19.230 -14.518 1.00 80.94 94 ILE A N 1
ATOM 794 C CA . ILE A 1 94 ? 3.810 -17.936 -14.112 1.00 80.94 94 ILE A CA 1
ATOM 795 C C . ILE A 1 94 ? 4.944 -17.056 -13.584 1.00 80.94 94 ILE A C 1
ATOM 797 O O . ILE A 1 94 ? 5.738 -17.473 -12.752 1.00 80.94 94 ILE A O 1
ATOM 801 N N . ARG A 1 95 ? 5.057 -15.813 -14.067 1.00 87.12 95 ARG A N 1
ATOM 802 C CA . ARG A 1 95 ? 6.076 -14.858 -13.593 1.00 87.12 95 ARG A CA 1
ATOM 803 C C . ARG A 1 95 ? 5.517 -13.440 -13.510 1.00 87.12 95 ARG A C 1
ATOM 805 O O . ARG A 1 95 ? 4.672 -13.082 -14.337 1.00 87.12 95 ARG A O 1
ATOM 812 N N . PRO A 1 96 ? 5.980 -12.600 -12.565 1.00 90.19 96 PRO A N 1
ATOM 813 C CA . PRO A 1 96 ? 5.541 -11.219 -12.496 1.00 90.19 96 PRO A CA 1
ATOM 814 C C . PRO A 1 96 ? 6.120 -10.462 -13.687 1.00 90.19 96 PRO A C 1
ATOM 816 O O . PRO A 1 96 ? 7.335 -10.425 -13.895 1.00 90.19 96 PRO A O 1
ATOM 819 N N . THR A 1 97 ? 5.251 -9.842 -14.474 1.00 92.12 97 THR A N 1
ATOM 820 C CA . THR A 1 97 ? 5.656 -9.073 -15.649 1.00 92.12 97 THR A CA 1
ATOM 821 C C . THR A 1 97 ? 5.620 -7.593 -15.319 1.00 92.12 97 THR A C 1
ATOM 823 O O . THR A 1 97 ? 4.547 -7.030 -15.106 1.00 92.12 97 THR A O 1
ATOM 826 N N . TYR A 1 98 ? 6.791 -6.957 -15.295 1.00 91.69 98 TYR A N 1
ATOM 827 C CA . TYR A 1 98 ? 6.914 -5.524 -15.041 1.00 91.69 98 TYR A CA 1
ATOM 828 C C . TYR A 1 98 ? 6.939 -4.738 -16.347 1.00 91.69 98 TYR A C 1
ATOM 830 O O . TYR A 1 98 ? 7.830 -4.937 -17.175 1.00 91.69 98 TYR A O 1
ATOM 838 N N . ARG A 1 99 ? 6.024 -3.781 -16.502 1.00 91.69 99 ARG A N 1
ATOM 839 C CA . ARG A 1 99 ? 5.963 -2.906 -17.676 1.00 91.69 99 ARG A CA 1
ATOM 840 C C . ARG A 1 99 ? 6.130 -1.452 -17.266 1.00 91.69 99 ARG A C 1
ATOM 842 O O . ARG A 1 99 ? 5.415 -0.949 -16.406 1.00 91.69 99 ARG A O 1
ATOM 849 N N . PHE A 1 100 ? 7.071 -0.767 -17.909 1.00 90.62 100 PHE A N 1
ATOM 850 C CA . PHE A 1 100 ? 7.204 0.678 -17.773 1.00 90.62 100 PHE A CA 1
ATOM 851 C C . PHE A 1 100 ? 5.991 1.358 -18.413 1.00 90.62 100 PHE A C 1
ATOM 853 O O . PHE A 1 100 ? 5.670 1.078 -19.568 1.00 90.62 100 PHE A O 1
ATOM 860 N N . LEU A 1 101 ? 5.322 2.226 -17.657 1.00 83.19 101 LEU A N 1
ATOM 861 C CA . LEU A 1 101 ? 4.132 2.935 -18.118 1.00 83.19 101 LEU A CA 1
ATOM 862 C C . LEU A 1 101 ? 4.501 4.319 -18.641 1.00 83.19 101 LEU A C 1
ATOM 864 O O . LEU A 1 101 ? 4.315 4.620 -19.815 1.00 83.19 101 LEU A O 1
ATOM 868 N N . ARG A 1 102 ? 5.029 5.167 -17.755 1.00 81.19 102 ARG A N 1
ATOM 869 C CA . ARG A 1 102 ? 5.348 6.562 -18.069 1.00 81.19 102 ARG A CA 1
ATOM 870 C C . ARG A 1 102 ? 6.337 7.159 -17.080 1.00 81.19 102 ARG A C 1
ATOM 872 O O . ARG A 1 102 ? 6.444 6.712 -15.935 1.00 81.19 102 ARG A O 1
ATOM 879 N N . ARG A 1 103 ? 7.014 8.219 -17.514 1.00 85.25 103 ARG A N 1
ATOM 880 C CA . ARG A 1 103 ? 7.813 9.104 -16.663 1.00 85.25 103 ARG A CA 1
ATOM 881 C C . ARG A 1 103 ? 7.098 10.444 -16.575 1.00 85.25 103 ARG A C 1
ATOM 883 O O . ARG A 1 103 ? 6.907 11.083 -17.604 1.00 85.25 103 ARG A O 1
ATOM 890 N N . ASN A 1 104 ? 6.766 10.857 -15.361 1.00 75.38 104 ASN A N 1
ATOM 891 C CA . ASN A 1 104 ? 6.241 12.185 -15.078 1.00 75.38 104 ASN A CA 1
ATOM 892 C C . ASN A 1 104 ? 7.342 13.038 -14.448 1.00 75.38 104 ASN A C 1
ATOM 894 O O . ASN A 1 104 ? 8.258 12.512 -13.815 1.00 75.38 104 ASN A O 1
ATOM 898 N N . THR A 1 105 ? 7.230 14.349 -14.600 1.00 71.62 105 THR A N 1
ATOM 899 C CA . THR A 1 105 ? 8.069 15.324 -13.902 1.00 71.62 105 THR A CA 1
ATOM 900 C C . THR A 1 105 ? 7.179 16.024 -12.885 1.00 71.62 105 THR A C 1
ATOM 902 O O . THR A 1 105 ? 6.148 16.576 -13.258 1.00 71.62 105 THR A O 1
ATOM 905 N N . SER A 1 106 ? 7.533 15.950 -11.603 1.00 54.38 106 SER A N 1
ATOM 906 C CA . SER A 1 106 ? 6.839 16.667 -10.531 1.00 54.38 106 SER A CA 1
ATOM 907 C C . SER A 1 106 ? 7.841 17.625 -9.900 1.00 54.38 106 SER A C 1
ATOM 909 O O . SER A 1 106 ? 8.677 17.215 -9.096 1.00 54.38 106 SER A O 1
ATOM 911 N N . GLY A 1 107 ? 7.820 18.888 -10.332 1.00 64.31 107 GLY A N 1
ATOM 912 C CA . GLY A 1 107 ? 8.873 19.851 -9.998 1.00 64.31 107 GLY A CA 1
ATOM 913 C C . GLY A 1 107 ? 10.232 19.415 -10.560 1.00 64.31 107 GLY A C 1
ATOM 914 O O . GLY A 1 107 ? 10.341 19.106 -11.744 1.00 64.31 107 GLY A O 1
ATOM 915 N N . GLN A 1 108 ? 11.258 19.354 -9.704 1.00 56.19 108 GLN A N 1
ATOM 916 C CA . GLN A 1 108 ? 12.626 18.943 -10.066 1.00 56.19 108 GLN A CA 1
ATOM 917 C C . GLN A 1 108 ? 12.863 17.417 -10.037 1.00 56.19 108 GLN A C 1
ATOM 919 O O . GLN A 1 108 ? 13.964 16.966 -10.343 1.00 56.19 108 GLN A O 1
ATOM 924 N N . GLN A 1 109 ? 11.865 16.601 -9.675 1.00 59.47 109 GLN A N 1
ATOM 925 C CA . GLN A 1 109 ? 12.030 15.150 -9.528 1.00 59.47 109 GLN A CA 1
ATOM 926 C C . GLN A 1 109 ? 11.309 14.363 -10.630 1.00 59.47 109 GLN A C 1
ATOM 928 O O . GLN A 1 109 ? 10.163 14.644 -10.998 1.00 59.47 109 GLN A O 1
ATOM 933 N N . PHE A 1 110 ? 11.982 13.330 -11.141 1.00 74.88 110 PHE A N 1
ATOM 934 C CA . PHE A 1 110 ? 11.382 12.357 -12.050 1.00 74.88 110 PHE A CA 1
ATOM 935 C C . PHE A 1 110 ? 10.598 11.311 -11.264 1.00 74.88 110 PHE A C 1
ATOM 937 O O . PHE A 1 110 ? 11.120 10.713 -10.332 1.00 74.88 110 PHE A O 1
ATOM 944 N N . ILE A 1 111 ? 9.371 11.033 -11.695 1.00 79.12 111 ILE A N 1
ATOM 945 C CA . ILE A 1 111 ? 8.541 9.952 -11.167 1.00 79.12 111 ILE A CA 1
ATOM 946 C C . ILE A 1 111 ? 8.374 8.906 -12.263 1.00 79.12 111 ILE A C 1
ATOM 948 O O . ILE A 1 111 ? 7.747 9.147 -13.298 1.00 79.12 111 ILE A O 1
ATOM 952 N N . TYR A 1 112 ? 8.929 7.723 -12.037 1.00 79.19 112 TYR A N 1
ATOM 953 C CA . TYR A 1 112 ? 8.785 6.570 -12.916 1.00 79.19 112 TYR A CA 1
ATOM 954 C C . TYR A 1 112 ? 7.587 5.747 -12.471 1.00 79.19 112 TYR A C 1
ATOM 956 O O . TYR A 1 112 ? 7.482 5.411 -11.298 1.00 79.19 112 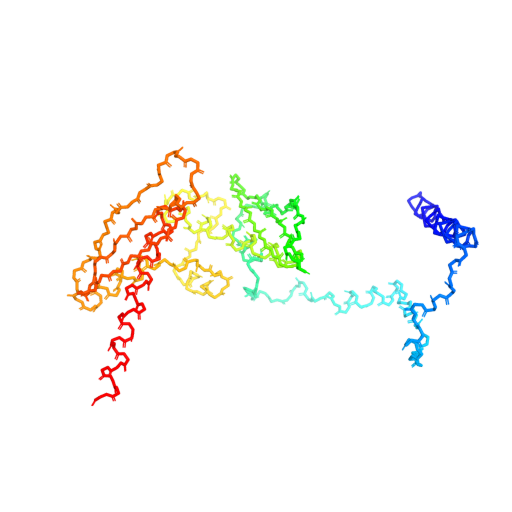TYR A O 1
ATOM 964 N N . ASN A 1 113 ? 6.711 5.395 -13.409 1.00 84.25 113 ASN A N 1
ATOM 965 C CA . ASN A 1 113 ? 5.550 4.548 -13.159 1.00 84.25 113 ASN A CA 1
ATOM 966 C C . ASN A 1 113 ? 5.762 3.191 -13.828 1.00 84.25 113 ASN A C 1
ATOM 968 O O . ASN A 1 113 ? 6.124 3.119 -15.009 1.00 84.25 113 ASN A O 1
ATOM 972 N N . TYR A 1 114 ? 5.517 2.128 -13.077 1.00 91.75 114 TYR A N 1
ATOM 973 C CA . TYR A 1 114 ? 5.542 0.750 -13.542 1.00 91.75 114 TYR A CA 1
ATOM 974 C C . TYR A 1 114 ? 4.217 0.076 -13.216 1.00 91.75 114 TYR A C 1
ATOM 976 O O . TYR A 1 114 ? 3.566 0.401 -12.230 1.00 91.75 114 TYR A O 1
ATOM 984 N N . SER A 1 115 ? 3.843 -0.890 -14.042 1.00 92.81 115 SER A N 1
ATOM 985 C CA . SER A 1 115 ? 2.835 -1.884 -13.701 1.00 92.81 115 SER A CA 1
ATOM 986 C C . SER A 1 115 ? 3.488 -3.235 -13.470 1.00 92.81 115 SER A C 1
ATOM 988 O O . SER A 1 115 ? 4.556 -3.518 -14.020 1.00 92.81 115 SER A O 1
ATOM 990 N N . CYS A 1 116 ? 2.841 -4.065 -12.660 1.00 94.19 116 CYS A N 1
ATOM 991 C CA . CYS A 1 116 ? 3.150 -5.477 -12.510 1.00 94.19 116 CYS A CA 1
ATOM 992 C C . CYS A 1 116 ? 1.880 -6.277 -12.783 1.00 94.19 116 CYS A C 1
ATOM 994 O O . CYS A 1 116 ? 0.830 -6.002 -12.201 1.00 94.19 116 CYS A O 1
ATOM 996 N N . SER A 1 117 ? 1.987 -7.250 -13.685 1.00 92.44 117 SER A N 1
ATOM 997 C CA . SER A 1 117 ? 0.931 -8.220 -13.970 1.00 92.44 117 SER A CA 1
ATOM 998 C C . SER A 1 117 ? 1.356 -9.603 -13.491 1.00 92.44 117 SER A C 1
ATOM 1000 O O . SER A 1 117 ? 2.461 -10.046 -13.805 1.00 92.44 117 SER A O 1
ATOM 1002 N N . LEU A 1 118 ? 0.492 -10.283 -12.739 1.00 91.25 118 LEU A N 1
ATOM 1003 C CA . LEU A 1 118 ? 0.740 -11.628 -12.218 1.00 91.25 118 LEU A CA 1
ATOM 1004 C C . LEU A 1 118 ? -0.578 -12.400 -12.147 1.00 91.25 118 LEU A C 1
ATOM 1006 O O . LEU A 1 118 ? -1.449 -12.031 -11.372 1.00 91.25 118 LEU A O 1
ATOM 1010 N N . PHE A 1 119 ? -0.722 -13.462 -12.943 1.00 87.06 119 PHE A N 1
ATOM 1011 C CA . PHE A 1 119 ? -1.884 -14.364 -12.918 1.00 87.06 119 PHE A CA 1
ATOM 1012 C C . PHE A 1 119 ? -3.246 -13.634 -12.849 1.00 87.06 119 PHE A C 1
ATOM 1014 O O . PHE A 1 119 ? -4.024 -13.787 -11.908 1.00 87.06 119 PHE A O 1
ATOM 1021 N N . GLY A 1 120 ? -3.499 -12.745 -13.816 1.00 83.94 120 GLY A N 1
ATOM 1022 C CA . GLY A 1 120 ? -4.729 -11.942 -13.882 1.00 83.94 120 GLY A CA 1
ATOM 1023 C C . GLY A 1 120 ? -4.823 -10.795 -12.864 1.00 83.94 120 GLY A C 1
ATOM 1024 O O . GLY A 1 120 ? -5.777 -10.024 -12.896 1.00 83.94 120 GLY A O 1
ATOM 1025 N N . MET A 1 121 ? -3.843 -10.641 -11.972 1.00 89.88 121 MET A N 1
ATOM 1026 C CA . MET A 1 121 ? -3.714 -9.482 -11.090 1.00 89.88 121 MET A CA 1
ATOM 1027 C C . MET A 1 121 ? -2.930 -8.377 -11.792 1.00 89.88 121 MET A C 1
ATOM 1029 O O . MET A 1 121 ? -1.956 -8.651 -12.493 1.00 89.88 121 MET A O 1
ATOM 1033 N N . TYR A 1 122 ? -3.326 -7.131 -11.549 1.00 92.81 122 TYR A N 1
ATOM 1034 C CA . TYR A 1 122 ? -2.669 -5.939 -12.070 1.00 92.81 122 TYR A CA 1
ATOM 1035 C C . TYR A 1 122 ? -2.510 -4.915 -10.951 1.00 92.81 122 TYR A C 1
ATOM 1037 O O . TYR A 1 122 ? -3.462 -4.633 -10.221 1.00 92.81 122 TYR A O 1
ATOM 1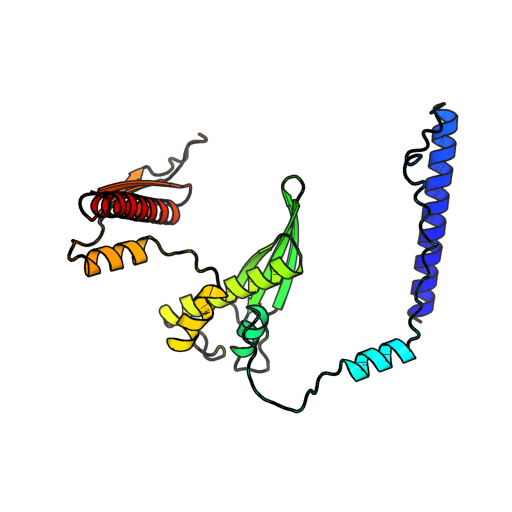045 N N . VAL A 1 123 ? -1.308 -4.363 -10.818 1.00 91.69 123 VAL A N 1
ATOM 1046 C CA . VAL A 1 123 ? -1.012 -3.259 -9.900 1.00 91.69 123 VAL A CA 1
ATOM 1047 C C . VAL A 1 123 ? -0.096 -2.256 -10.580 1.00 91.69 123 VAL A C 1
ATOM 1049 O O . VAL A 1 123 ? 0.669 -2.611 -11.478 1.00 91.69 123 VAL A O 1
ATOM 1052 N N . GLU A 1 124 ? -0.129 -1.019 -10.102 1.00 90.81 124 GLU A N 1
ATOM 1053 C CA . GLU A 1 124 ? 0.788 0.037 -10.514 1.00 90.81 124 GLU A CA 1
ATOM 1054 C C . GLU A 1 124 ? 1.552 0.559 -9.305 1.00 90.81 124 GLU A C 1
ATOM 1056 O O . GLU A 1 124 ? 1.017 0.624 -8.199 1.00 90.81 124 GLU A O 1
ATOM 1061 N N . GLY A 1 125 ? 2.802 0.943 -9.525 1.00 87.12 125 GLY A N 1
ATOM 1062 C CA . GLY A 1 125 ? 3.648 1.570 -8.528 1.00 87.12 125 GLY A CA 1
ATOM 1063 C C . GLY A 1 125 ? 4.504 2.664 -9.148 1.00 87.12 125 GLY A C 1
ATOM 1064 O O . GLY A 1 125 ? 4.770 2.689 -10.354 1.00 87.12 125 GLY A O 1
ATOM 1065 N N . SER A 1 126 ? 4.944 3.586 -8.300 1.00 86.44 126 SER A N 1
ATOM 1066 C CA . SER A 1 126 ? 5.763 4.725 -8.699 1.00 86.44 126 SER A CA 1
ATOM 1067 C C . SER A 1 126 ? 6.990 4.879 -7.810 1.00 86.44 126 SER A C 1
ATOM 1069 O O . SER A 1 126 ? 6.976 4.463 -6.654 1.00 86.44 126 SER A O 1
ATOM 1071 N N . GLY A 1 127 ? 8.043 5.500 -8.333 1.00 80.88 127 GLY A N 1
ATOM 1072 C CA . GLY A 1 127 ? 9.261 5.805 -7.581 1.00 80.88 127 GLY A CA 1
ATOM 1073 C C . GLY A 1 127 ? 10.095 6.889 -8.253 1.00 80.88 127 GLY A C 1
ATOM 1074 O O . GLY A 1 127 ? 9.881 7.211 -9.425 1.00 80.88 127 GLY A O 1
ATOM 1075 N N . THR A 1 128 ? 11.054 7.441 -7.515 1.00 77.38 128 THR A N 1
ATOM 1076 C CA . THR A 1 128 ? 11.959 8.494 -8.007 1.00 77.38 128 THR A CA 1
ATOM 1077 C C . THR A 1 128 ? 13.032 7.951 -8.955 1.00 77.38 128 THR A C 1
ATOM 1079 O O . THR A 1 128 ? 13.604 8.678 -9.765 1.00 77.38 128 THR A O 1
ATOM 1082 N N . SER A 1 129 ? 13.249 6.633 -8.934 1.00 80.75 129 SER A N 1
ATOM 1083 C CA . SER A 1 129 ? 14.066 5.902 -9.903 1.00 80.75 129 SER A CA 1
ATOM 1084 C C . SER A 1 129 ? 13.291 4.743 -10.539 1.00 80.75 129 SER A C 1
ATOM 1086 O O . SER A 1 129 ? 12.294 4.260 -10.003 1.00 80.75 129 SER A O 1
ATOM 1088 N N . LYS A 1 130 ? 13.765 4.242 -11.690 1.00 83.69 130 LYS A N 1
ATOM 1089 C CA . LYS A 1 130 ? 13.182 3.048 -12.336 1.00 83.69 130 LYS A CA 1
ATOM 1090 C C . LYS A 1 130 ? 13.239 1.814 -11.432 1.00 83.69 130 LYS A C 1
ATOM 1092 O O . LYS A 1 130 ? 12.322 1.000 -11.474 1.00 83.69 130 LYS A O 1
ATOM 1097 N N . TYR A 1 131 ? 14.325 1.663 -10.673 1.00 84.56 131 TYR A N 1
ATOM 1098 C CA . TYR A 1 131 ? 14.504 0.545 -9.749 1.00 84.56 131 TYR A CA 1
ATOM 1099 C C . TYR A 1 131 ? 13.519 0.649 -8.584 1.00 84.56 131 TYR A C 1
ATOM 1101 O O . TYR A 1 131 ? 12.744 -0.274 -8.358 1.00 84.56 131 TYR A O 1
ATOM 1109 N N . GLU A 1 132 ? 13.464 1.810 -7.931 1.00 80.44 132 GLU A N 1
ATOM 1110 C CA . GLU A 1 132 ? 12.527 2.071 -6.837 1.00 80.44 132 GLU A CA 1
ATOM 1111 C C . GLU A 1 132 ? 11.071 1.890 -7.284 1.00 80.44 132 GLU A C 1
ATOM 1113 O O . GLU A 1 132 ? 10.290 1.235 -6.603 1.00 80.44 132 GLU A O 1
ATOM 1118 N N . ALA A 1 133 ? 10.709 2.380 -8.473 1.00 83.75 133 ALA A N 1
ATOM 1119 C CA . ALA A 1 133 ? 9.370 2.193 -9.020 1.00 83.75 133 ALA A CA 1
ATOM 1120 C C . ALA A 1 133 ? 9.011 0.708 -9.186 1.00 83.75 133 ALA A C 1
ATOM 1122 O O . ALA A 1 133 ? 7.898 0.311 -8.847 1.00 83.75 133 ALA A O 1
ATOM 1123 N N . LYS A 1 134 ? 9.943 -0.133 -9.656 1.00 88.31 134 LYS A N 1
ATOM 1124 C CA . LYS A 1 134 ? 9.731 -1.587 -9.752 1.00 88.31 134 LYS A CA 1
ATOM 1125 C C . LYS A 1 134 ? 9.572 -2.236 -8.379 1.00 88.31 134 LYS A C 1
ATOM 1127 O O . LYS A 1 134 ? 8.645 -3.021 -8.202 1.00 88.31 134 LYS A O 1
ATOM 1132 N N . VAL A 1 135 ? 10.422 -1.876 -7.418 1.00 86.19 135 VAL A N 1
ATOM 1133 C CA . VAL A 1 135 ? 10.348 -2.373 -6.035 1.00 86.19 135 VAL A CA 1
ATOM 1134 C C . VAL A 1 135 ? 9.011 -1.999 -5.390 1.00 86.19 135 VAL A C 1
ATOM 1136 O O . VAL A 1 135 ? 8.324 -2.863 -4.849 1.00 86.19 135 VAL A O 1
ATOM 1139 N N . ASN A 1 136 ? 8.584 -0.743 -5.529 1.00 86.38 136 ASN A N 1
ATOM 1140 C CA . ASN A 1 136 ? 7.300 -0.267 -5.016 1.00 86.38 136 ASN A CA 1
ATOM 1141 C C . ASN A 1 136 ? 6.120 -0.979 -5.692 1.00 86.38 136 ASN A C 1
ATOM 1143 O O . ASN A 1 136 ? 5.164 -1.365 -5.024 1.00 86.38 136 ASN A O 1
ATOM 1147 N N . THR A 1 137 ? 6.208 -1.227 -7.001 1.00 91.94 137 THR A N 1
ATOM 1148 C CA . THR A 1 137 ? 5.193 -1.998 -7.738 1.00 91.94 137 THR A CA 1
ATOM 1149 C C . THR A 1 137 ? 5.119 -3.449 -7.243 1.00 91.94 137 THR A C 1
ATOM 1151 O O . THR A 1 137 ? 4.030 -3.998 -7.087 1.00 91.94 137 THR A O 1
ATOM 1154 N N . ALA A 1 138 ? 6.262 -4.076 -6.953 1.00 91.44 138 ALA A N 1
ATOM 1155 C CA . ALA A 1 138 ? 6.314 -5.419 -6.378 1.00 91.44 138 ALA A CA 1
ATOM 1156 C C . ALA A 1 138 ? 5.656 -5.464 -4.992 1.00 91.44 138 ALA A C 1
ATOM 1158 O O . ALA A 1 138 ? 4.854 -6.356 -4.717 1.00 91.44 138 ALA A O 1
ATOM 1159 N N . ALA A 1 139 ? 5.927 -4.462 -4.151 1.00 89.44 139 ALA A N 1
ATOM 1160 C CA . ALA A 1 139 ? 5.285 -4.321 -2.848 1.00 89.44 139 ALA A CA 1
ATOM 1161 C C . ALA A 1 139 ? 3.755 -4.186 -2.969 1.00 89.44 139 ALA A C 1
ATOM 1163 O O . ALA A 1 139 ? 3.028 -4.835 -2.218 1.00 89.44 139 ALA A O 1
ATOM 1164 N N . GLU A 1 140 ? 3.243 -3.420 -3.942 1.00 90.31 140 GLU A N 1
ATOM 1165 C CA . GLU A 1 140 ? 1.796 -3.357 -4.217 1.00 90.31 140 GLU A CA 1
ATOM 1166 C C . GLU A 1 140 ? 1.218 -4.715 -4.634 1.00 90.31 140 GLU A C 1
ATOM 1168 O O . GLU A 1 140 ? 0.130 -5.089 -4.186 1.00 90.31 140 GLU A O 1
ATOM 1173 N N . MET A 1 141 ? 1.952 -5.500 -5.430 1.00 92.75 141 MET A N 1
ATOM 1174 C CA . MET A 1 141 ? 1.503 -6.838 -5.823 1.00 92.75 141 MET A CA 1
ATOM 1175 C C . MET A 1 141 ? 1.404 -7.766 -4.610 1.00 92.75 141 MET A C 1
ATOM 1177 O O . MET A 1 141 ? 0.390 -8.441 -4.430 1.00 92.75 141 MET A O 1
ATOM 1181 N N . LEU A 1 142 ? 2.409 -7.746 -3.730 1.00 91.06 142 LEU A N 1
ATOM 1182 C CA . LEU A 1 142 ? 2.393 -8.507 -2.479 1.00 91.06 142 LEU A CA 1
ATOM 1183 C C . LEU A 1 142 ? 1.205 -8.109 -1.588 1.00 91.06 142 LEU A C 1
ATOM 1185 O O . LEU A 1 142 ? 0.516 -8.984 -1.062 1.00 91.06 142 LEU A O 1
ATOM 1189 N N . ARG A 1 143 ? 0.883 -6.808 -1.479 1.00 88.19 143 ARG A N 1
ATOM 1190 C CA . ARG A 1 143 ? -0.326 -6.345 -0.763 1.00 88.19 143 ARG A CA 1
ATOM 1191 C C . ARG A 1 143 ? -1.605 -6.909 -1.379 1.00 88.19 143 ARG A C 1
ATOM 1193 O O . ARG A 1 143 ? -2.509 -7.321 -0.651 1.00 88.19 143 ARG A O 1
ATOM 1200 N N . SER A 1 144 ? -1.685 -6.941 -2.707 1.00 89.88 144 SER A N 1
ATOM 1201 C CA . SER A 1 144 ? -2.833 -7.495 -3.427 1.00 89.88 144 SER A CA 1
ATOM 1202 C C . SER A 1 144 ? -2.992 -9.003 -3.179 1.00 89.88 144 SER A C 1
ATOM 1204 O O . SER A 1 144 ? -4.108 -9.469 -2.938 1.00 89.88 144 SER A O 1
ATOM 1206 N N . ILE A 1 145 ? -1.882 -9.752 -3.131 1.00 91.50 145 ILE A N 1
ATOM 1207 C CA . ILE A 1 145 ? -1.863 -11.184 -2.781 1.00 91.50 145 ILE A CA 1
ATOM 1208 C C . ILE A 1 145 ? -2.406 -11.393 -1.365 1.00 91.50 145 ILE A C 1
ATOM 1210 O O . ILE A 1 145 ? -3.330 -12.183 -1.175 1.00 91.50 145 ILE A O 1
ATOM 1214 N N . ILE A 1 146 ? -1.906 -10.635 -0.384 1.00 89.44 146 ILE A N 1
ATOM 1215 C CA . ILE A 1 146 ? -2.355 -10.725 1.015 1.00 89.44 146 ILE A CA 1
ATOM 1216 C C . ILE A 1 146 ? -3.850 -10.400 1.131 1.00 89.44 146 ILE A C 1
ATOM 1218 O O . ILE A 1 146 ? -4.589 -11.081 1.842 1.00 89.44 146 ILE A O 1
ATOM 1222 N N . ARG A 1 147 ? -4.336 -9.388 0.402 1.00 87.94 147 ARG A N 1
ATOM 1223 C CA . ARG A 1 147 ? -5.763 -9.039 0.389 1.00 87.94 147 ARG A CA 1
ATOM 1224 C C . ARG A 1 147 ? -6.623 -10.167 -0.185 1.00 87.94 147 ARG A C 1
ATOM 1226 O O . ARG A 1 147 ? -7.661 -10.488 0.389 1.00 87.94 147 ARG A O 1
ATOM 1233 N N . LYS A 1 148 ? -6.198 -10.783 -1.290 1.00 89.81 148 LYS A N 1
ATOM 1234 C CA . LYS A 1 148 ? -6.889 -11.943 -1.874 1.00 89.81 148 LYS A CA 1
ATOM 1235 C C . LYS A 1 148 ? -6.863 -13.154 -0.949 1.00 89.81 148 LYS A C 1
ATOM 1237 O O . LYS A 1 148 ? -7.876 -13.839 -0.848 1.00 89.81 148 LYS A O 1
ATOM 1242 N N . GLN A 1 149 ? -5.760 -13.375 -0.236 1.00 90.56 149 GLN A N 1
ATOM 1243 C CA . GLN A 1 149 ? -5.652 -14.426 0.774 1.00 90.56 149 GLN A CA 1
ATOM 1244 C C . GLN A 1 149 ? -6.667 -14.220 1.904 1.00 90.56 149 GLN A C 1
ATOM 1246 O O . GLN A 1 149 ? -7.434 -15.133 2.197 1.00 90.56 149 GLN A O 1
ATOM 1251 N N . LYS A 1 150 ? -6.739 -13.009 2.481 1.00 87.81 150 LYS A N 1
ATOM 1252 C CA . LYS A 1 150 ? -7.734 -12.665 3.516 1.00 87.81 150 LYS A CA 1
ATOM 1253 C C . LYS A 1 150 ? -9.170 -12.877 3.024 1.00 87.81 150 LYS A C 1
ATOM 1255 O O . LYS A 1 150 ? -10.010 -13.375 3.763 1.00 87.81 150 LYS A O 1
ATOM 1260 N N . ASN A 1 151 ? -9.425 -12.567 1.754 1.00 89.12 151 ASN A N 1
ATOM 1261 C CA . ASN A 1 151 ? -10.731 -12.738 1.122 1.00 89.12 151 ASN A CA 1
ATOM 1262 C C . ASN A 1 151 ? -10.980 -14.155 0.570 1.00 89.12 151 ASN A C 1
ATOM 1264 O O . ASN A 1 151 ? -11.974 -14.343 -0.121 1.00 89.12 151 ASN A O 1
ATOM 1268 N N . ARG A 1 152 ? -10.089 -15.132 0.808 1.00 88.75 152 ARG A N 1
ATOM 1269 C CA . ARG A 1 152 ? -10.183 -16.514 0.286 1.00 88.75 152 ARG A CA 1
ATOM 1270 C C . ARG A 1 152 ? -10.354 -16.607 -1.242 1.00 88.75 152 ARG A C 1
ATOM 1272 O O . ARG A 1 152 ? -10.987 -17.520 -1.753 1.00 88.75 152 ARG A O 1
ATOM 1279 N N . THR A 1 153 ? -9.774 -15.660 -1.978 1.00 90.38 153 THR A N 1
ATOM 1280 C CA . THR A 1 153 ? -9.821 -15.565 -3.456 1.00 90.38 153 THR A CA 1
ATOM 1281 C C . THR A 1 153 ? -8.424 -15.599 -4.085 1.00 90.38 153 THR A C 1
ATOM 1283 O O . THR A 1 153 ? -8.224 -15.143 -5.217 1.00 90.38 153 THR A O 1
ATOM 1286 N N . LEU A 1 154 ? -7.425 -16.072 -3.331 1.00 90.38 154 LEU A N 1
ATOM 1287 C CA . LEU A 1 154 ? -6.070 -16.253 -3.838 1.00 90.38 154 LEU A CA 1
ATOM 1288 C C . LEU A 1 154 ? -6.001 -17.522 -4.695 1.00 90.38 154 LEU A C 1
ATOM 1290 O O . LEU A 1 154 ? -6.517 -18.565 -4.309 1.00 90.38 154 LEU A O 1
ATOM 1294 N N . SER A 1 155 ? -5.356 -17.410 -5.853 1.00 87.38 155 SER A N 1
ATOM 1295 C CA . SER A 1 155 ? -5.115 -18.539 -6.751 1.00 87.38 155 SER A CA 1
ATOM 1296 C C . SER A 1 155 ? -4.147 -19.551 -6.132 1.00 87.38 155 SER A C 1
ATOM 1298 O O . SER A 1 155 ? -3.160 -19.151 -5.518 1.00 87.38 155 SER A O 1
ATOM 1300 N N . SER A 1 156 ? -4.373 -20.844 -6.372 1.00 87.12 156 SER A N 1
ATOM 1301 C CA . SER A 1 156 ? -3.482 -21.939 -5.957 1.00 87.12 156 SER A CA 1
ATOM 1302 C C . SER A 1 156 ? -2.087 -21.873 -6.589 1.00 87.12 156 SER A C 1
ATOM 1304 O O . SER A 1 156 ? -1.140 -22.420 -6.031 1.00 87.12 156 SER A O 1
ATOM 1306 N N . HIS A 1 157 ? -1.930 -21.161 -7.710 1.00 86.88 157 HIS A N 1
ATOM 1307 C CA . HIS A 1 157 ? -0.628 -20.943 -8.353 1.00 86.88 157 HIS A CA 1
ATOM 1308 C C . HIS A 1 157 ? 0.284 -19.981 -7.562 1.00 86.88 157 HIS A C 1
ATOM 1310 O O . HIS A 1 157 ? 1.467 -19.835 -7.883 1.00 86.88 157 HIS A O 1
ATOM 1316 N N . ILE A 1 158 ? -0.253 -19.310 -6.535 1.00 87.00 158 ILE A N 1
ATOM 1317 C CA . ILE A 1 158 ? 0.475 -18.398 -5.649 1.00 87.00 158 ILE A CA 1
ATOM 1318 C C . ILE A 1 158 ? 0.409 -18.947 -4.222 1.00 87.00 158 ILE A C 1
ATOM 1320 O O . ILE A 1 158 ? -0.665 -19.096 -3.642 1.00 87.00 158 ILE A O 1
ATOM 1324 N N . ARG A 1 159 ? 1.573 -19.197 -3.619 1.00 88.56 159 ARG A N 1
ATOM 1325 C CA . ARG A 1 159 ? 1.686 -19.670 -2.239 1.00 88.56 159 ARG A CA 1
ATOM 1326 C C . ARG A 1 159 ? 1.224 -18.587 -1.264 1.00 88.56 159 ARG A C 1
ATOM 1328 O O . ARG A 1 159 ? 1.783 -17.489 -1.230 1.00 88.56 159 ARG A O 1
ATOM 1335 N N . ALA A 1 160 ? 0.254 -18.937 -0.422 1.00 86.75 160 ALA A N 1
ATOM 1336 C CA . ALA A 1 160 ? -0.204 -18.101 0.681 1.00 86.75 160 ALA A CA 1
ATOM 1337 C C . ALA A 1 160 ? 0.919 -17.808 1.696 1.00 86.75 160 ALA A C 1
ATOM 1339 O O . ALA A 1 160 ? 1.860 -18.586 1.870 1.00 86.75 160 ALA A O 1
ATOM 1340 N N . PHE A 1 161 ? 0.808 -16.675 2.381 1.00 87.12 161 PHE A N 1
ATOM 1341 C CA . PHE A 1 161 ? 1.676 -16.317 3.497 1.00 87.12 161 PHE A CA 1
ATOM 1342 C C . PHE A 1 161 ? 1.199 -16.974 4.788 1.00 87.12 161 PHE A C 1
ATOM 1344 O O . PHE A 1 161 ? 0.002 -16.969 5.072 1.00 87.12 161 PHE A O 1
ATOM 1351 N N . ASN A 1 162 ? 2.125 -17.485 5.595 1.00 86.62 162 ASN A N 1
ATOM 1352 C CA . ASN A 1 162 ? 1.823 -17.842 6.980 1.00 86.62 162 ASN A CA 1
ATOM 1353 C C . ASN A 1 162 ? 1.958 -16.620 7.914 1.00 86.62 162 ASN A C 1
ATOM 1355 O O . ASN A 1 162 ? 2.528 -15.593 7.539 1.00 86.62 162 ASN A O 1
ATOM 1359 N N . ASP A 1 163 ? 1.459 -16.726 9.147 1.00 80.56 163 ASP A N 1
ATOM 1360 C CA . ASP A 1 163 ? 1.444 -15.600 10.096 1.00 80.56 163 ASP A CA 1
ATOM 1361 C C . ASP A 1 163 ? 2.840 -15.097 10.477 1.00 80.56 163 ASP A C 1
ATOM 1363 O O . ASP A 1 163 ? 3.025 -13.909 10.744 1.00 80.56 163 ASP A O 1
ATOM 1367 N N . ARG A 1 164 ? 3.841 -15.984 10.492 1.00 80.06 164 ARG A N 1
ATOM 1368 C CA . ARG A 1 164 ? 5.229 -15.608 10.780 1.00 80.06 164 ARG A CA 1
ATOM 1369 C C . ARG A 1 164 ? 5.798 -14.757 9.646 1.00 80.06 164 ARG A C 1
ATOM 1371 O O . ARG A 1 164 ? 6.290 -13.665 9.891 1.00 80.06 164 ARG A O 1
ATOM 1378 N N . GLU A 1 165 ? 5.616 -15.205 8.408 1.00 82.12 165 GLU A N 1
ATOM 1379 C CA . GLU A 1 165 ? 6.045 -14.494 7.204 1.00 82.12 165 GLU A CA 1
ATOM 1380 C C . GLU A 1 165 ? 5.354 -13.138 7.053 1.00 82.12 165 GLU A C 1
ATOM 1382 O O . GLU A 1 165 ? 5.985 -12.184 6.607 1.00 82.12 165 GLU A O 1
ATOM 1387 N N . LEU A 1 166 ? 4.075 -13.028 7.431 1.00 81.50 166 LEU A N 1
ATOM 1388 C CA . LEU A 1 166 ? 3.353 -11.752 7.430 1.00 81.50 166 LEU A CA 1
ATOM 1389 C C . LEU A 1 166 ? 3.958 -10.741 8.412 1.00 81.50 166 LEU A C 1
ATOM 1391 O O . LEU A 1 166 ? 4.026 -9.554 8.089 1.00 81.50 166 LEU A O 1
ATOM 1395 N N . ARG A 1 167 ? 4.414 -11.194 9.587 1.00 75.69 167 ARG A N 1
ATOM 1396 C CA . ARG A 1 167 ? 5.095 -10.334 10.567 1.00 75.69 167 ARG A CA 1
ATOM 1397 C C . ARG A 1 167 ? 6.457 -9.875 10.053 1.00 75.69 167 ARG A C 1
ATOM 1399 O O . ARG A 1 167 ? 6.728 -8.674 10.068 1.00 75.69 167 ARG A O 1
ATOM 1406 N N . ASP A 1 168 ? 7.250 -10.795 9.514 1.00 74.19 168 ASP A N 1
ATOM 1407 C CA . ASP A 1 168 ? 8.603 -10.522 9.003 1.00 74.19 168 ASP A CA 1
ATOM 1408 C C . ASP A 1 168 ? 8.597 -9.608 7.759 1.00 74.19 168 ASP A C 1
ATOM 1410 O O . ASP A 1 168 ? 9.558 -8.897 7.479 1.00 74.19 168 ASP A O 1
ATOM 1414 N N . MET A 1 169 ? 7.482 -9.586 7.025 1.00 74.31 169 MET A N 1
ATOM 1415 C CA . MET A 1 169 ? 7.231 -8.752 5.843 1.00 74.31 169 MET A CA 1
ATOM 1416 C C . MET A 1 169 ? 6.851 -7.300 6.135 1.00 74.31 169 MET A C 1
ATOM 1418 O O . MET A 1 169 ? 6.944 -6.445 5.249 1.00 74.31 169 MET A O 1
ATOM 1422 N N . SER A 1 170 ? 6.393 -7.020 7.355 1.00 68.06 170 SER A N 1
ATOM 1423 C CA . SER A 1 170 ? 5.917 -5.695 7.759 1.00 68.06 170 SER A CA 1
ATOM 1424 C C . SER A 1 170 ? 6.896 -4.531 7.510 1.00 68.06 170 SER A C 1
ATOM 1426 O O . SER A 1 170 ? 6.411 -3.472 7.110 1.00 68.06 170 SER A O 1
ATOM 1428 N N . PRO A 1 171 ? 8.235 -4.671 7.637 1.00 66.81 171 PRO A N 1
ATOM 1429 C CA . PRO A 1 171 ? 9.163 -3.592 7.288 1.00 66.81 171 PRO A CA 1
ATOM 1430 C C . PRO A 1 171 ? 9.409 -3.446 5.775 1.00 66.81 171 PRO A C 1
ATOM 1432 O O . PRO A 1 171 ? 9.710 -2.347 5.310 1.00 66.81 171 PRO A O 1
ATOM 1435 N N . LEU A 1 172 ? 9.278 -4.523 4.990 1.00 65.06 172 LEU A N 1
ATOM 1436 C CA . LEU A 1 172 ? 9.558 -4.535 3.541 1.00 65.06 172 LEU A CA 1
ATOM 1437 C C . LEU A 1 172 ? 8.406 -3.963 2.718 1.00 65.06 172 LEU A C 1
ATOM 1439 O O . LEU A 1 172 ? 8.595 -3.359 1.661 1.00 65.06 172 LEU A O 1
ATOM 1443 N N . ILE A 1 173 ? 7.190 -4.159 3.209 1.00 66.75 173 ILE A N 1
ATOM 1444 C CA . ILE A 1 173 ? 5.982 -3.616 2.622 1.00 66.75 173 ILE A CA 1
ATOM 1445 C C . ILE A 1 173 ? 5.526 -2.522 3.569 1.00 66.75 173 ILE A C 1
ATOM 1447 O O . ILE A 1 173 ? 5.005 -2.823 4.634 1.00 66.75 173 ILE A O 1
ATOM 1451 N N . LYS A 1 174 ? 5.655 -1.248 3.171 1.00 59.94 174 LYS A N 1
ATOM 1452 C CA . LYS A 1 174 ? 4.972 -0.143 3.864 1.00 59.94 174 LYS A CA 1
ATOM 1453 C C . LYS A 1 174 ? 3.468 -0.384 3.773 1.00 59.94 174 LYS A C 1
ATOM 1455 O O . LYS A 1 174 ? 2.822 0.098 2.841 1.00 59.94 174 LYS A O 1
ATOM 1460 N N . PHE A 1 175 ? 2.896 -1.216 4.633 1.00 55.41 175 PHE A N 1
ATOM 1461 C CA . PHE A 1 175 ? 1.456 -1.375 4.698 1.00 55.41 175 PHE A CA 1
ATOM 1462 C C . PHE A 1 175 ? 0.904 0.015 4.964 1.00 55.41 175 PHE A C 1
ATOM 1464 O O . PHE A 1 175 ? 1.371 0.716 5.860 1.00 55.41 175 PHE A O 1
ATOM 1471 N N . LYS A 1 176 ? -0.030 0.459 4.120 1.00 57.72 176 LYS A N 1
ATOM 1472 C CA . LYS A 1 176 ? -0.762 1.682 4.408 1.00 57.72 176 LYS A CA 1
ATOM 1473 C C . LYS A 1 176 ? -1.453 1.408 5.739 1.00 57.72 176 LYS A C 1
ATOM 1475 O O . LYS A 1 176 ? -2.319 0.535 5.775 1.00 57.72 176 LYS A O 1
ATOM 1480 N N . VAL A 1 177 ? -0.959 2.030 6.810 1.00 64.06 177 VAL A N 1
ATOM 1481 C CA . VAL A 1 177 ? -1.387 1.725 8.175 1.00 64.06 177 VAL A CA 1
ATOM 1482 C C . VAL A 1 177 ? -2.901 1.843 8.201 1.00 64.06 177 VAL A C 1
ATOM 1484 O O . VAL A 1 177 ? -3.468 2.854 7.783 1.00 64.06 177 VAL A O 1
ATOM 1487 N N . ASN A 1 178 ? -3.560 0.755 8.584 1.00 81.06 178 ASN A N 1
ATOM 1488 C CA . ASN A 1 178 ? -5.004 0.729 8.686 1.00 81.06 178 ASN A CA 1
ATOM 1489 C C . ASN A 1 178 ? -5.379 1.341 10.032 1.00 81.06 178 ASN A C 1
ATOM 1491 O O . ASN A 1 178 ? -5.666 0.624 10.982 1.00 81.06 178 ASN A O 1
ATOM 1495 N N . HIS A 1 179 ? -5.354 2.669 10.109 1.00 84.50 179 HIS A N 1
ATOM 1496 C CA . HIS A 1 179 ? -5.645 3.425 11.323 1.00 84.50 179 HIS A CA 1
ATOM 1497 C C . HIS A 1 179 ? -7.009 3.074 11.924 1.00 84.50 179 HIS A C 1
ATOM 1499 O O . HIS A 1 179 ? -7.169 3.138 13.135 1.00 84.50 179 HIS A O 1
ATOM 1505 N N . VAL A 1 180 ? -7.974 2.643 11.103 1.00 87.81 180 VAL A N 1
ATOM 1506 C CA . VAL A 1 180 ? -9.272 2.135 11.580 1.00 87.81 180 VAL A CA 1
ATOM 1507 C C . VAL A 1 180 ? -9.109 0.848 12.392 1.00 87.81 180 VAL A C 1
ATOM 1509 O O . VAL A 1 180 ? -9.680 0.727 13.468 1.00 87.81 180 VAL A O 1
ATOM 1512 N N . GLU A 1 181 ? -8.330 -0.111 11.895 1.00 85.25 181 GLU A N 1
ATOM 1513 C CA . GLU A 1 181 ? -8.065 -1.375 12.595 1.00 85.25 181 GLU A CA 1
ATOM 1514 C C . GLU A 1 181 ? -7.158 -1.160 13.808 1.00 85.25 181 GLU A C 1
ATOM 1516 O O . GLU A 1 181 ? -7.417 -1.719 14.868 1.00 85.25 181 GLU A O 1
ATOM 1521 N N . THR A 1 182 ? -6.152 -0.288 13.691 1.00 87.12 182 THR A N 1
ATOM 1522 C CA . THR A 1 182 ? -5.304 0.110 14.820 1.00 87.12 182 THR A CA 1
ATOM 1523 C C . THR A 1 182 ? -6.131 0.731 15.944 1.00 87.12 182 THR A C 1
ATOM 1525 O O . THR A 1 182 ? -6.011 0.298 17.085 1.00 87.12 182 THR A O 1
ATOM 1528 N N . LEU A 1 183 ? -7.012 1.687 15.629 1.00 89.19 183 LEU A N 1
ATOM 1529 C CA . LEU A 1 183 ? -7.895 2.305 16.617 1.00 89.19 183 LEU A CA 1
ATOM 1530 C C . LEU A 1 183 ? -8.847 1.284 17.243 1.00 89.19 183 LEU A C 1
ATOM 1532 O O . LEU A 1 183 ? -9.049 1.305 18.452 1.00 89.19 183 LEU A O 1
ATOM 1536 N N . ASN A 1 184 ? -9.397 0.370 16.441 1.00 90.31 184 ASN A N 1
ATOM 1537 C CA . ASN A 1 184 ? -10.263 -0.691 16.941 1.00 90.31 184 ASN A CA 1
ATOM 1538 C C . ASN A 1 184 ? -9.548 -1.576 17.973 1.00 90.31 184 ASN A C 1
ATOM 1540 O O . ASN A 1 184 ? -10.071 -1.821 19.057 1.00 90.31 184 ASN A O 1
ATOM 1544 N N . ASN A 1 185 ? -8.326 -2.007 17.653 1.00 87.50 185 ASN A N 1
ATOM 1545 C CA . ASN A 1 185 ? -7.518 -2.833 18.545 1.00 87.50 185 ASN A CA 1
ATOM 1546 C C . ASN A 1 185 ? -7.158 -2.088 19.834 1.00 87.50 185 ASN A C 1
ATOM 1548 O O . ASN A 1 185 ? -7.209 -2.679 20.909 1.00 87.50 185 ASN A O 1
ATOM 1552 N N . GLU A 1 186 ? -6.837 -0.796 19.746 1.00 88.94 186 GLU A N 1
ATOM 1553 C CA . GLU A 1 186 ? -6.582 0.027 20.928 1.00 88.94 186 GLU A CA 1
ATOM 1554 C C . GLU A 1 186 ? -7.848 0.217 21.781 1.00 88.94 186 GLU A C 1
ATOM 1556 O O . GLU A 1 186 ? -7.749 0.181 23.005 1.00 88.94 186 GLU A O 1
ATOM 1561 N N . CYS A 1 187 ? -9.043 0.344 21.189 1.00 88.69 187 CYS A N 1
ATOM 1562 C CA . CYS A 1 187 ? -10.293 0.428 21.960 1.00 88.69 187 CYS A CA 1
ATOM 1563 C C . CYS A 1 187 ? -10.522 -0.855 22.761 1.00 88.69 187 CYS A C 1
ATOM 1565 O O . CYS A 1 187 ? -10.696 -0.796 23.973 1.00 88.69 187 CYS A O 1
ATOM 1567 N N . VAL A 1 188 ? -10.401 -2.013 22.105 1.00 89.12 188 VAL A N 1
ATOM 1568 C CA . VAL A 1 188 ? -10.532 -3.325 22.758 1.00 89.12 188 VAL A CA 1
ATOM 1569 C C . VAL A 1 188 ? -9.498 -3.497 23.872 1.00 89.12 188 VAL A C 1
ATOM 1571 O O . VAL A 1 188 ? -9.836 -3.915 24.976 1.00 89.12 188 VAL A O 1
ATOM 1574 N N . LYS A 1 189 ? -8.236 -3.150 23.601 1.00 89.88 189 LYS A N 1
ATOM 1575 C CA . LYS A 1 189 ? -7.127 -3.281 24.555 1.00 89.88 189 LYS A CA 1
ATOM 1576 C C . LYS A 1 189 ? -7.326 -2.437 25.813 1.00 89.88 189 LYS A C 1
ATOM 1578 O O . LYS A 1 189 ? -6.970 -2.884 26.897 1.00 89.88 189 LYS A O 1
ATOM 1583 N N . ASN A 1 190 ? -7.877 -1.235 25.668 1.00 88.94 190 ASN A N 1
ATOM 1584 C CA . ASN A 1 190 ? -8.112 -0.308 26.775 1.00 88.94 190 ASN A CA 1
ATOM 1585 C C . ASN A 1 190 ? -9.553 -0.395 27.324 1.00 88.94 190 ASN A C 1
ATOM 1587 O O . ASN A 1 190 ? -9.962 0.489 28.067 1.00 88.94 190 ASN A O 1
ATOM 1591 N N . LEU A 1 191 ? -10.305 -1.452 26.978 1.00 91.25 191 LEU A N 1
ATOM 1592 C CA . LEU A 1 191 ? -11.677 -1.717 27.442 1.00 91.25 191 LEU A CA 1
ATOM 1593 C C . LEU A 1 191 ? -12.690 -0.599 27.118 1.00 91.25 191 LEU A C 1
ATOM 1595 O O . LEU A 1 191 ? -13.650 -0.391 27.854 1.00 91.25 191 LEU A O 1
ATOM 1599 N N . TYR A 1 192 ? -12.496 0.095 25.996 1.00 91.38 192 TYR A N 1
ATOM 1600 C CA . TYR A 1 192 ? -13.451 1.059 25.450 1.00 91.38 192 TYR A CA 1
ATOM 1601 C C . TYR A 1 192 ? -14.415 0.413 24.452 1.00 91.38 192 TYR A C 1
ATOM 1603 O O . TYR A 1 192 ? -14.119 -0.614 23.834 1.00 91.38 192 TYR A O 1
ATOM 1611 N N . GLU A 1 193 ? -15.552 1.075 24.235 1.00 91.88 193 GLU A N 1
ATOM 1612 C CA . GLU A 1 193 ? -16.460 0.751 23.137 1.00 91.88 193 GLU A CA 1
ATOM 1613 C C . GLU A 1 193 ? -15.782 0.909 21.766 1.00 91.88 193 GLU A C 1
ATOM 1615 O O . GLU A 1 193 ? -14.833 1.679 21.583 1.00 91.88 193 GLU A O 1
ATOM 1620 N N . LEU A 1 194 ? -16.282 0.161 20.779 1.00 90.81 194 LEU A N 1
ATOM 1621 C CA . LEU A 1 194 ? -15.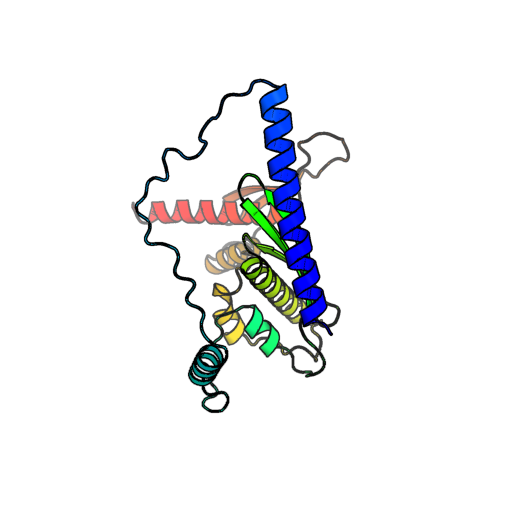730 0.169 19.427 1.00 90.81 194 LEU A CA 1
ATOM 1622 C C . LEU A 1 194 ? -15.956 1.533 18.739 1.00 90.81 194 LEU A C 1
ATOM 1624 O O . LEU A 1 194 ? -16.992 2.164 18.952 1.00 90.81 194 LEU A O 1
ATOM 1628 N N . PRO A 1 195 ? -15.050 1.973 17.844 1.00 93.12 195 PRO A N 1
ATOM 1629 C CA . PRO A 1 195 ? -15.160 3.277 17.192 1.00 93.12 195 PRO A CA 1
ATOM 1630 C C . PRO A 1 195 ? -16.416 3.435 16.326 1.00 93.12 195 PRO A C 1
ATOM 1632 O O . PRO A 1 195 ? -16.666 2.639 15.413 1.00 93.12 195 PRO A O 1
ATOM 1635 N N . ILE A 1 196 ? -17.148 4.530 16.530 1.00 94.25 196 ILE A N 1
ATOM 1636 C CA . ILE A 1 196 ? -18.336 4.885 15.746 1.00 94.25 196 ILE A CA 1
ATOM 1637 C C . ILE A 1 196 ? -17.954 5.918 14.685 1.00 94.25 196 ILE A C 1
ATOM 1639 O O . ILE A 1 196 ? -17.351 6.947 14.988 1.00 94.25 196 ILE A O 1
ATOM 1643 N N . TYR A 1 197 ? -18.328 5.660 13.427 1.00 92.06 197 TYR A N 1
ATOM 1644 C CA . TYR A 1 197 ? -18.025 6.543 12.298 1.00 92.06 197 TYR A CA 1
ATOM 1645 C C . TYR A 1 197 ? -19.289 7.109 11.658 1.00 92.06 197 TYR A C 1
ATOM 1647 O O . TYR A 1 197 ? -20.095 6.355 11.107 1.00 92.06 197 TYR A O 1
ATOM 1655 N N . THR A 1 198 ? -19.389 8.435 11.609 1.00 92.31 198 THR A N 1
ATOM 1656 C CA . THR A 1 198 ? -20.533 9.160 11.040 1.00 92.31 198 THR A CA 1
ATOM 1657 C C . THR A 1 198 ? -20.095 9.951 9.811 1.00 92.31 198 THR A C 1
ATOM 1659 O O . THR A 1 198 ? -19.094 10.665 9.837 1.00 92.31 198 THR A O 1
ATOM 1662 N N . LEU A 1 199 ? -20.823 9.822 8.699 1.00 89.56 199 LEU A N 1
ATOM 1663 C CA . LEU A 1 199 ? -20.575 10.619 7.494 1.00 89.56 199 LEU A CA 1
ATOM 1664 C C . LEU A 1 199 ? -21.252 11.986 7.651 1.00 89.56 199 LEU A C 1
ATOM 1666 O O . LEU A 1 199 ? -22.472 12.040 7.757 1.00 89.56 199 LEU A O 1
ATOM 1670 N N . LEU A 1 200 ? -20.468 13.064 7.648 1.00 83.00 200 LEU A N 1
ATOM 1671 C CA . LEU A 1 200 ? -20.967 14.433 7.822 1.00 83.00 200 LEU A CA 1
ATOM 1672 C C . LEU A 1 200 ? -21.228 15.133 6.487 1.00 83.00 200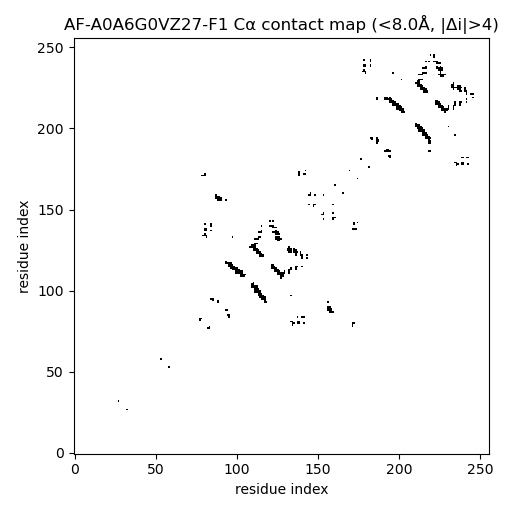 LEU A C 1
ATOM 1674 O O . LEU A 1 200 ? -22.226 15.828 6.329 1.00 83.00 200 LEU A O 1
ATOM 1678 N N . SER A 1 201 ? -20.332 14.952 5.514 1.00 80.31 201 SER A N 1
ATOM 1679 C CA . SER A 1 201 ? -20.463 15.560 4.189 1.00 80.31 201 SER A CA 1
ATOM 1680 C C . SER A 1 201 ? -20.003 14.611 3.090 1.00 80.31 201 SER A C 1
ATOM 1682 O O . SER A 1 201 ? -19.114 13.776 3.288 1.00 80.31 201 SER A O 1
ATOM 1684 N N . GLN A 1 202 ? -20.604 14.761 1.912 1.00 78.12 202 GLN A N 1
ATOM 1685 C CA . GLN A 1 202 ? -20.205 14.084 0.683 1.00 78.12 202 GLN A CA 1
ATOM 1686 C C . GLN A 1 202 ? -20.167 15.093 -0.473 1.00 78.12 202 GLN A C 1
ATOM 1688 O O . GLN A 1 202 ? -20.934 16.060 -0.436 1.00 78.12 202 GLN A O 1
ATOM 1693 N N . PRO A 1 203 ? -19.312 14.880 -1.491 1.00 72.19 203 PRO A N 1
ATOM 1694 C CA . PRO A 1 203 ? -19.280 15.710 -2.690 1.00 72.19 203 PRO A CA 1
ATOM 1695 C C . PRO A 1 203 ? -20.677 15.858 -3.300 1.00 72.19 203 PRO A C 1
ATOM 1697 O O . PRO A 1 203 ? -21.333 14.852 -3.581 1.00 72.19 203 PRO A O 1
ATOM 1700 N N . LYS A 1 204 ? -21.126 17.096 -3.520 1.00 66.06 204 LYS A N 1
ATOM 1701 C CA . LYS A 1 204 ? -22.256 17.375 -4.418 1.00 66.06 204 LYS A CA 1
ATOM 1702 C C . LYS A 1 204 ? -21.670 17.589 -5.810 1.00 66.06 204 LYS A C 1
ATOM 1704 O O . LYS A 1 204 ? -20.598 18.166 -5.916 1.00 66.06 204 LYS A O 1
ATOM 1709 N N . ASN A 1 205 ? -22.338 17.134 -6.868 1.00 56.19 205 ASN A N 1
ATOM 1710 C CA . ASN A 1 205 ? -21.864 17.201 -8.266 1.00 56.19 205 ASN A CA 1
ATOM 1711 C C . ASN A 1 205 ? -21.679 18.633 -8.832 1.00 56.19 205 ASN A C 1
ATOM 1713 O O . ASN A 1 205 ? -21.634 18.820 -10.043 1.00 56.19 205 ASN A O 1
ATOM 1717 N N . ASP A 1 206 ? -21.556 19.645 -7.978 1.00 55.44 206 ASP A N 1
ATOM 1718 C CA . ASP A 1 206 ? -21.307 21.021 -8.369 1.00 55.44 206 ASP A CA 1
ATOM 1719 C C . ASP A 1 206 ? -19.811 21.235 -8.597 1.00 55.44 206 ASP A C 1
ATOM 1721 O O . ASP A 1 206 ? -18.979 20.776 -7.818 1.00 55.44 206 ASP A O 1
ATOM 1725 N N . TYR A 1 207 ? -19.460 21.975 -9.645 1.00 52.47 207 TYR A N 1
ATOM 1726 C CA . TYR A 1 207 ? -18.092 22.274 -10.091 1.00 52.47 207 TYR A CA 1
ATOM 1727 C C . TYR A 1 207 ? -17.248 23.125 -9.104 1.00 52.47 207 TYR A C 1
ATOM 1729 O O . TYR A 1 207 ? -16.309 23.807 -9.512 1.00 52.47 207 TYR A O 1
ATOM 1737 N N . LYS A 1 208 ? -17.557 23.118 -7.801 1.00 52.19 208 LYS A N 1
ATOM 1738 C CA . LYS A 1 208 ? -16.805 23.833 -6.760 1.00 52.19 208 LYS A CA 1
ATOM 1739 C C . LYS A 1 208 ? -15.642 22.980 -6.234 1.00 52.19 208 LYS A C 1
ATOM 1741 O O . LYS A 1 208 ? -15.775 21.777 -6.017 1.00 52.19 208 LYS A O 1
ATOM 1746 N N . LEU A 1 209 ? -14.501 23.632 -5.998 1.00 48.41 209 LEU A N 1
ATOM 1747 C CA . LEU A 1 209 ? -13.226 23.010 -5.606 1.00 48.41 209 LEU A CA 1
ATOM 1748 C C . LEU A 1 209 ? -13.250 22.278 -4.244 1.00 48.41 209 LEU A C 1
ATOM 1750 O O . LEU A 1 209 ? -12.382 21.448 -3.992 1.00 48.41 209 LEU A O 1
ATOM 1754 N N . GLU A 1 210 ? -14.225 22.544 -3.370 1.00 54.50 210 GLU A N 1
ATOM 1755 C CA . GLU A 1 210 ? -14.246 22.050 -1.978 1.00 54.50 210 GLU A CA 1
ATOM 1756 C C . GLU A 1 210 ? -15.047 20.753 -1.766 1.00 54.50 210 GLU A C 1
ATOM 1758 O O . GLU A 1 210 ? -15.521 20.450 -0.672 1.00 54.50 210 GLU A O 1
ATOM 1763 N N . ASN A 1 211 ? -15.178 19.933 -2.804 1.00 64.19 211 ASN A N 1
ATOM 1764 C CA . ASN A 1 211 ? -15.922 18.678 -2.754 1.00 64.19 211 ASN A CA 1
ATOM 1765 C C . ASN A 1 211 ? -15.128 17.541 -2.093 1.00 64.19 211 ASN A C 1
ATOM 1767 O O . ASN A 1 211 ? -14.531 16.693 -2.761 1.00 64.19 211 ASN A O 1
ATOM 1771 N N . HIS A 1 212 ? -15.140 17.492 -0.763 1.00 75.00 212 HIS A N 1
ATOM 1772 C CA . HIS A 1 212 ? -14.527 16.412 0.005 1.00 75.00 212 HIS A CA 1
ATOM 1773 C C . HIS A 1 212 ? -15.541 15.684 0.900 1.00 75.00 212 HIS A C 1
ATOM 1775 O O . HIS A 1 212 ? -16.537 16.238 1.367 1.00 75.00 212 HIS A O 1
ATOM 1781 N N . TYR A 1 213 ? -15.279 14.401 1.130 1.00 80.06 213 TYR A N 1
ATOM 1782 C CA . TYR A 1 213 ? -15.929 13.614 2.166 1.00 80.06 213 TYR A CA 1
ATOM 1783 C C . TYR A 1 213 ? -15.402 14.043 3.530 1.00 80.06 213 TYR A C 1
ATOM 1785 O O . TYR A 1 213 ? -14.184 14.064 3.729 1.00 80.06 213 TYR A O 1
ATOM 1793 N N . SER A 1 214 ? -16.312 14.283 4.468 1.00 83.62 214 SER A N 1
ATOM 1794 C CA . SER A 1 214 ? -15.984 14.501 5.878 1.00 83.62 214 SER A CA 1
ATOM 1795 C C . SER A 1 214 ? -16.586 13.377 6.706 1.00 83.62 214 SER A C 1
ATOM 1797 O O . SER A 1 214 ? -17.793 13.136 6.651 1.00 83.62 214 SER A O 1
ATOM 1799 N N . VAL A 1 215 ? -15.746 12.663 7.449 1.00 86.12 215 VAL A N 1
ATOM 1800 C CA . VAL A 1 215 ? -16.155 11.562 8.330 1.00 86.12 215 VAL A CA 1
ATOM 1801 C C . VAL A 1 215 ? -15.739 11.905 9.751 1.00 86.12 215 VAL A C 1
ATOM 1803 O O . VAL A 1 215 ? -14.563 12.159 9.994 1.00 86.12 215 VAL A O 1
ATOM 1806 N N . GLN A 1 216 ? -16.689 11.887 10.678 1.00 88.31 216 GLN A N 1
ATOM 1807 C CA . GLN A 1 216 ? -16.440 11.980 12.112 1.00 88.31 216 GLN A CA 1
ATOM 1808 C C . GLN A 1 216 ? -16.200 10.585 12.690 1.00 88.31 216 GLN A C 1
ATOM 1810 O O . GLN A 1 216 ? -16.860 9.625 12.293 1.00 88.31 216 GLN A O 1
ATOM 1815 N N . CYS A 1 217 ? -15.261 10.481 13.622 1.00 91.81 217 CYS A N 1
ATOM 1816 C CA . CYS A 1 217 ? -14.991 9.302 14.429 1.00 91.81 217 CYS A CA 1
ATOM 1817 C C . CYS A 1 217 ? -15.180 9.666 15.903 1.00 91.81 217 CYS A C 1
ATOM 1819 O O . CYS A 1 217 ? -14.580 10.640 16.357 1.00 91.81 217 CYS A O 1
ATOM 1821 N N . ASN A 1 218 ? -15.972 8.871 16.622 1.00 92.56 218 ASN A N 1
ATOM 1822 C CA . ASN A 1 218 ? -16.143 8.942 18.072 1.00 92.56 218 ASN A CA 1
ATOM 1823 C C . ASN A 1 218 ? -15.570 7.656 18.681 1.00 92.56 218 ASN A C 1
ATOM 1825 O O . ASN A 1 218 ? -16.022 6.566 18.321 1.00 92.56 218 ASN A O 1
ATOM 1829 N N . ALA A 1 219 ? -14.55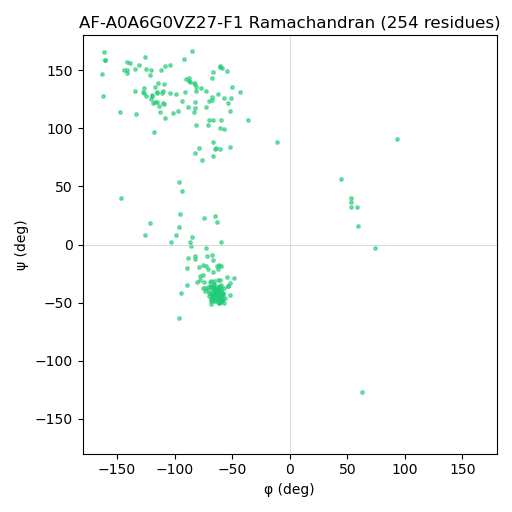8 7.770 19.539 1.00 91.50 219 ALA A N 1
ATOM 1830 C CA . ALA A 1 219 ? -13.933 6.636 20.225 1.00 91.50 219 ALA A CA 1
ATOM 1831 C C . ALA A 1 219 ? -13.113 7.118 21.428 1.00 91.50 219 ALA A C 1
ATOM 1833 O O . ALA A 1 219 ? -12.508 8.182 21.344 1.00 91.50 219 ALA A O 1
ATOM 1834 N N . MET A 1 220 ? -13.039 6.321 22.502 1.00 87.81 220 MET A N 1
ATOM 1835 C CA . MET A 1 220 ? -12.228 6.622 23.700 1.00 87.81 220 MET A CA 1
ATOM 1836 C C . MET A 1 220 ? -12.505 8.007 24.310 1.00 87.81 220 MET A C 1
ATOM 1838 O O . MET A 1 220 ? -11.574 8.730 24.656 1.00 87.81 220 MET A O 1
ATOM 1842 N N . ASP A 1 221 ? -13.777 8.415 24.354 1.00 89.75 221 ASP A N 1
ATOM 1843 C CA . ASP A 1 221 ? -14.216 9.757 24.780 1.00 89.75 221 ASP A CA 1
ATOM 1844 C C . ASP A 1 221 ? -13.641 10.919 23.945 1.00 89.75 221 ASP A C 1
ATOM 1846 O O . ASP A 1 221 ? -13.705 12.087 24.330 1.00 89.75 221 ASP A O 1
ATOM 1850 N N . LEU A 1 222 ? -13.099 10.615 22.764 1.00 90.50 222 LEU A N 1
ATOM 1851 C CA . LEU A 1 222 ? -12.552 11.573 21.815 1.00 90.50 222 LEU A CA 1
ATOM 1852 C C . LEU A 1 222 ? -13.406 11.640 20.553 1.00 90.50 222 LEU A C 1
ATOM 1854 O O . LEU A 1 222 ? -14.000 10.658 20.099 1.00 90.50 222 LEU A O 1
ATOM 1858 N N . VAL A 1 223 ? -13.401 12.826 19.949 1.00 92.62 223 VAL A N 1
ATOM 1859 C CA . VAL A 1 223 ? -14.067 13.102 18.679 1.00 92.62 223 VAL A CA 1
ATOM 1860 C C . VAL A 1 223 ? -13.065 13.724 17.721 1.00 92.62 223 VAL A C 1
ATOM 1862 O O . VAL A 1 223 ? -12.382 14.691 18.058 1.00 92.62 223 VAL A O 1
ATOM 1865 N N . ALA A 1 224 ? -12.984 13.185 16.507 1.00 91.44 224 ALA A N 1
ATOM 186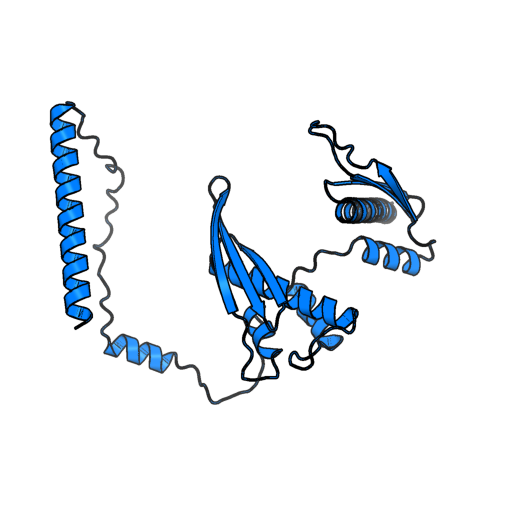6 C CA . ALA A 1 224 ? -12.139 13.733 15.457 1.00 91.44 224 ALA A CA 1
ATOM 1867 C C . ALA A 1 224 ? -12.787 13.598 14.082 1.00 91.44 224 ALA A C 1
ATOM 1869 O O . ALA A 1 224 ? -13.524 12.651 13.809 1.00 91.44 224 ALA A O 1
ATOM 1870 N N . ILE A 1 225 ? -12.473 14.536 13.191 1.00 89.56 225 ILE A N 1
ATOM 1871 C CA . ILE A 1 225 ? -12.986 14.562 11.820 1.00 89.56 225 ILE A CA 1
ATOM 1872 C C . ILE A 1 225 ? -11.824 14.352 10.849 1.00 89.56 225 ILE A C 1
ATOM 1874 O O . ILE A 1 225 ? -10.724 14.870 11.046 1.00 89.56 225 ILE A O 1
ATOM 1878 N N . GLY A 1 226 ? -12.063 13.553 9.812 1.00 85.38 2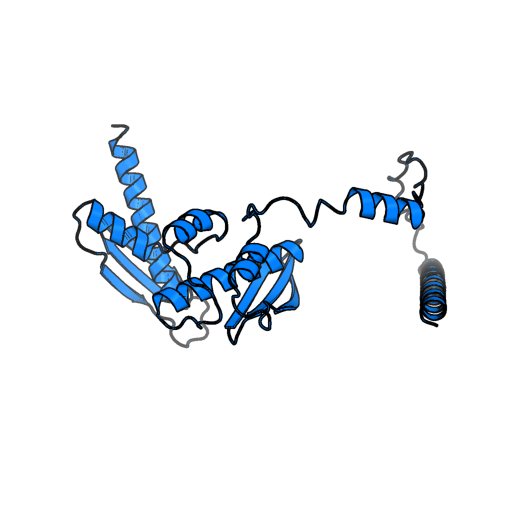26 GLY A N 1
ATOM 1879 C CA . GLY A 1 226 ? -11.154 13.357 8.690 1.00 85.38 226 GLY A CA 1
ATOM 1880 C C . GLY A 1 226 ? -11.786 13.831 7.385 1.00 85.38 226 GLY A C 1
ATOM 1881 O O . GLY A 1 226 ? -12.936 13.497 7.094 1.00 85.38 226 GLY A O 1
ATOM 1882 N N . HIS A 1 227 ? -11.009 14.561 6.584 1.00 84.62 227 HIS A N 1
ATOM 1883 C CA . HIS A 1 227 ? -11.438 15.157 5.317 1.00 84.62 227 HIS A CA 1
ATOM 1884 C C . HIS A 1 227 ? -10.672 14.542 4.148 1.00 84.62 227 HIS A C 1
ATOM 1886 O O . HIS A 1 227 ? -9.450 14.442 4.193 1.00 84.62 227 HIS A O 1
ATOM 1892 N N . SER A 1 228 ? -11.352 14.111 3.084 1.00 81.75 228 SER A N 1
ATOM 1893 C CA . SER A 1 228 ? -10.672 13.567 1.901 1.00 81.75 228 SER A CA 1
ATOM 1894 C C . SER A 1 228 ? -11.535 13.560 0.650 1.00 81.75 228 SER A C 1
ATOM 1896 O O . SER A 1 228 ? -12.750 13.449 0.723 1.00 81.75 228 SER A O 1
ATOM 1898 N N . ASN A 1 229 ? -10.910 13.509 -0.523 1.00 75.88 229 ASN A N 1
ATOM 1899 C CA . ASN A 1 229 ? -11.605 13.241 -1.784 1.00 75.88 229 ASN A CA 1
ATOM 1900 C C . ASN A 1 229 ? -12.170 11.805 -1.900 1.00 75.88 229 ASN A C 1
ATOM 1902 O O . ASN A 1 229 ? -12.922 11.513 -2.826 1.00 75.88 229 ASN A O 1
ATOM 1906 N N . LYS A 1 230 ? -11.841 10.894 -0.969 1.00 79.94 230 LYS A N 1
ATOM 1907 C CA . LYS A 1 230 ? -12.391 9.529 -0.903 1.00 79.94 230 LYS A CA 1
ATOM 1908 C C . LYS A 1 230 ? -12.947 9.230 0.486 1.00 79.94 230 LYS A C 1
ATOM 1910 O O . LYS A 1 230 ? -12.225 9.354 1.473 1.00 79.94 230 LYS A O 1
ATOM 1915 N N . ARG A 1 231 ? -14.172 8.697 0.567 1.00 80.81 231 ARG A N 1
ATOM 1916 C CA . ARG A 1 231 ? -14.818 8.303 1.838 1.00 80.81 231 ARG A CA 1
ATOM 1917 C C . ARG A 1 231 ? -13.947 7.386 2.702 1.00 80.81 231 ARG A C 1
ATOM 1919 O O . ARG A 1 231 ? -13.842 7.584 3.908 1.00 80.81 231 ARG A O 1
ATOM 1926 N N . SER A 1 232 ? -13.294 6.393 2.095 1.00 80.69 232 SER A N 1
ATOM 1927 C CA . SER A 1 232 ? -12.415 5.465 2.818 1.00 80.69 232 SER A CA 1
ATOM 1928 C C . SER A 1 232 ? -11.170 6.148 3.387 1.00 80.69 232 SER A C 1
ATOM 1930 O O . SER A 1 232 ? -10.745 5.808 4.485 1.00 80.69 232 SER A O 1
ATOM 1932 N N . ALA A 1 233 ? -10.606 7.130 2.683 1.00 78.00 233 ALA A N 1
ATOM 1933 C CA . ALA A 1 233 ? -9.453 7.892 3.155 1.00 78.00 233 ALA A CA 1
ATOM 1934 C C . ALA A 1 233 ? -9.840 8.906 4.244 1.00 78.00 233 ALA A C 1
ATOM 1936 O O . ALA A 1 233 ? -9.107 9.039 5.219 1.00 78.00 233 ALA A O 1
ATOM 1937 N N . ALA A 1 234 ? -11.013 9.540 4.134 1.00 80.81 234 ALA A N 1
ATOM 1938 C CA . ALA A 1 234 ? -11.579 10.384 5.190 1.00 80.81 234 ALA A CA 1
ATOM 1939 C C . ALA A 1 234 ? -11.767 9.587 6.494 1.00 80.81 234 ALA A C 1
ATOM 1941 O O . ALA A 1 234 ? -11.343 10.029 7.557 1.00 80.81 234 ALA A O 1
ATOM 1942 N N . LYS A 1 235 ? -12.294 8.357 6.396 1.00 88.19 235 LYS A N 1
ATOM 1943 C CA . LYS A 1 235 ? -12.431 7.436 7.537 1.00 88.19 235 LYS A CA 1
ATOM 1944 C C . LYS A 1 235 ? -11.083 7.078 8.182 1.00 88.19 235 LYS A C 1
ATOM 1946 O O . LYS A 1 235 ? -10.979 7.066 9.404 1.00 88.19 235 LYS A O 1
ATOM 1951 N N . GLN A 1 236 ? -10.054 6.803 7.375 1.00 89.88 236 GLN A N 1
ATOM 1952 C CA . GLN A 1 236 ? -8.699 6.519 7.873 1.00 89.88 236 GLN A CA 1
ATOM 1953 C C . GLN A 1 236 ? -8.086 7.727 8.592 1.00 89.88 236 GLN A C 1
ATOM 1955 O O . GLN A 1 236 ? -7.523 7.560 9.668 1.00 89.88 236 GLN A O 1
ATOM 1960 N N . MET A 1 237 ? -8.246 8.937 8.046 1.00 85.56 237 MET A N 1
ATOM 1961 C CA . MET A 1 237 ? -7.771 10.166 8.695 1.00 85.56 237 MET A CA 1
ATOM 1962 C C . MET A 1 237 ? -8.492 10.450 10.011 1.00 85.56 237 MET A C 1
ATOM 1964 O O . MET A 1 237 ? -7.841 10.802 10.987 1.00 85.56 237 MET A O 1
ATOM 1968 N N . ALA A 1 238 ? -9.811 10.243 10.072 1.00 89.62 238 ALA A N 1
ATOM 1969 C CA . ALA A 1 238 ? -10.566 10.413 11.311 1.00 89.62 238 ALA A CA 1
ATOM 1970 C C . ALA A 1 238 ? -10.041 9.480 12.418 1.00 89.62 238 ALA A C 1
ATOM 1972 O O . ALA A 1 238 ? -9.805 9.920 13.539 1.00 89.62 238 ALA A O 1
ATOM 1973 N N . ALA A 1 239 ? -9.774 8.212 12.081 1.00 91.81 239 ALA A N 1
ATOM 1974 C CA . ALA A 1 239 ? -9.203 7.244 13.016 1.00 91.81 239 ALA A CA 1
ATOM 1975 C C . ALA A 1 239 ? -7.776 7.617 13.460 1.00 91.81 239 ALA A C 1
ATOM 1977 O O . ALA A 1 239 ? -7.447 7.525 14.639 1.00 91.81 239 ALA A O 1
ATOM 1978 N N . GLN A 1 240 ? -6.939 8.079 12.526 1.00 92.12 240 GLN A N 1
ATOM 1979 C CA . GLN A 1 240 ? -5.581 8.533 12.828 1.00 92.12 240 GLN A CA 1
ATOM 1980 C C . GLN A 1 240 ? -5.575 9.745 13.768 1.00 92.12 240 GLN A C 1
ATOM 1982 O O . GLN A 1 240 ? -4.753 9.819 14.676 1.00 92.12 240 GLN A O 1
ATOM 1987 N N . ASN A 1 241 ? -6.510 10.677 13.581 1.00 89.75 241 ASN A N 1
ATOM 1988 C CA . ASN A 1 241 ? -6.628 11.853 14.433 1.00 89.75 241 ASN A CA 1
ATOM 1989 C C . ASN A 1 241 ? -6.993 11.483 15.879 1.00 89.75 241 ASN A C 1
ATOM 1991 O O . ASN A 1 241 ? -6.405 12.054 16.794 1.00 89.75 241 ASN A O 1
ATOM 1995 N N . ILE A 1 242 ? -7.883 10.502 16.096 1.00 91.38 242 ILE A N 1
ATOM 1996 C CA . ILE A 1 242 ? -8.171 9.978 17.444 1.00 91.38 242 ILE A CA 1
ATOM 1997 C C . ILE A 1 242 ? -6.913 9.385 18.081 1.00 91.38 242 ILE A C 1
ATOM 1999 O O . ILE A 1 242 ? -6.579 9.754 19.202 1.00 91.38 242 ILE A O 1
ATOM 2003 N N . LEU A 1 243 ? -6.189 8.517 17.364 1.00 90.56 243 LEU A N 1
ATOM 2004 C CA . LEU A 1 243 ? -4.958 7.898 17.873 1.00 90.56 243 LEU A CA 1
ATOM 2005 C C . LEU A 1 243 ? -3.925 8.954 18.297 1.00 90.56 243 LEU A C 1
ATOM 2007 O O . LEU A 1 243 ? -3.396 8.894 19.403 1.00 90.56 243 LEU A O 1
ATOM 2011 N N . ASN A 1 244 ? -3.712 9.978 17.468 1.00 89.38 244 ASN A N 1
ATOM 2012 C CA . ASN A 1 244 ? -2.796 11.076 17.782 1.00 89.38 244 ASN A CA 1
ATOM 2013 C C . ASN A 1 244 ? -3.243 11.888 19.014 1.00 89.38 244 ASN A C 1
ATOM 2015 O O . ASN A 1 244 ? -2.404 12.362 19.783 1.00 89.38 244 ASN A O 1
ATOM 2019 N N . LEU A 1 245 ? -4.551 12.114 19.189 1.00 90.06 245 LEU A N 1
ATOM 2020 C CA . LEU A 1 245 ? -5.096 12.808 20.363 1.00 90.06 245 LEU A CA 1
ATOM 2021 C C . LEU A 1 245 ? -4.919 11.969 21.632 1.00 90.06 245 LEU A C 1
ATOM 2023 O O . LEU A 1 245 ? -4.489 12.496 22.658 1.00 90.06 245 LEU A O 1
ATOM 2027 N N . TRP A 1 246 ? -5.191 10.670 21.539 1.00 88.69 246 TRP A N 1
ATOM 2028 C CA . TRP A 1 246 ? -5.022 9.709 22.623 1.00 88.69 246 TRP A CA 1
ATOM 2029 C C . TRP A 1 246 ? -3.566 9.628 23.099 1.00 88.69 246 TRP A C 1
ATOM 2031 O O . TRP A 1 246 ? -3.291 9.749 24.293 1.00 88.69 246 TRP A O 1
ATOM 2041 N N . GLU A 1 247 ? -2.610 9.527 22.169 1.00 88.56 247 GLU A N 1
ATOM 2042 C CA . GLU A 1 247 ? -1.174 9.537 22.481 1.00 88.56 247 GLU A CA 1
ATOM 2043 C C . GLU A 1 247 ? -0.747 10.819 23.207 1.00 88.56 247 GLU A C 1
ATOM 2045 O O . GLU A 1 247 ? -0.013 10.760 24.194 1.00 88.56 247 GLU A O 1
ATOM 2050 N N . LYS A 1 248 ? -1.241 11.983 22.765 1.00 87.31 248 LYS A N 1
ATOM 2051 C CA . LYS A 1 248 ? -0.948 13.278 23.403 1.00 87.31 248 LYS A CA 1
ATOM 2052 C C . LYS A 1 248 ? -1.517 13.401 24.817 1.00 87.31 248 LYS A C 1
ATOM 2054 O O . LYS A 1 248 ? -0.927 14.089 25.647 1.00 87.31 248 LYS A O 1
ATOM 2059 N N . LEU A 1 249 ? -2.673 12.799 25.089 1.00 86.75 249 LEU A N 1
ATOM 2060 C CA . LEU A 1 249 ? -3.276 12.818 26.424 1.00 86.75 249 LEU A CA 1
ATOM 2061 C C . LEU A 1 249 ? -2.521 11.903 27.386 1.00 86.75 249 LEU A C 1
ATOM 2063 O O . LEU A 1 249 ? -2.262 12.284 28.527 1.00 86.75 249 LEU A O 1
ATOM 2067 N N . ASN A 1 250 ? -2.106 10.733 26.908 1.00 81.06 250 ASN A N 1
ATOM 2068 C CA . ASN A 1 250 ? -1.374 9.775 27.726 1.00 81.06 250 ASN A CA 1
ATOM 2069 C C . ASN A 1 250 ? 0.080 10.187 27.971 1.00 81.06 250 ASN A C 1
ATOM 2071 O O . ASN A 1 250 ? 0.588 9.958 29.064 1.00 81.06 250 ASN A O 1
ATOM 2075 N N . SER A 1 251 ? 0.735 10.867 27.026 1.00 75.38 251 SER A N 1
ATOM 2076 C CA . SER A 1 251 ? 2.087 11.394 27.252 1.00 75.38 251 SER A CA 1
ATOM 2077 C C . SER A 1 251 ? 2.125 12.487 28.324 1.00 75.38 251 SER A C 1
ATOM 2079 O O . SER A 1 251 ? 3.058 12.517 29.121 1.00 75.38 251 SER A O 1
ATOM 2081 N N . LYS A 1 252 ? 1.084 13.326 28.421 1.00 65.25 252 LYS A N 1
ATOM 2082 C CA . LYS A 1 252 ? 0.960 14.342 29.483 1.00 65.25 252 LYS A CA 1
ATOM 2083 C C . LYS A 1 252 ? 0.717 13.750 30.874 1.00 65.25 252 LYS A C 1
ATOM 2085 O O . LYS A 1 252 ? 1.176 14.325 31.857 1.00 65.25 252 LYS A O 1
ATOM 2090 N N . ARG A 1 253 ? 0.023 12.610 30.969 1.00 59.50 253 ARG A N 1
ATOM 2091 C CA . ARG A 1 253 ? -0.246 11.924 32.248 1.00 59.50 253 ARG A CA 1
ATOM 2092 C C . ARG A 1 253 ? 0.989 11.274 32.875 1.00 59.50 253 ARG A C 1
ATOM 2094 O O . ARG A 1 253 ? 0.966 11.012 34.064 1.00 59.50 253 ARG A O 1
ATOM 2101 N N . ILE A 1 254 ? 2.035 10.998 32.095 1.00 55.97 254 ILE A N 1
ATOM 2102 C CA . ILE A 1 254 ? 3.270 10.353 32.580 1.00 55.97 254 ILE A CA 1
ATOM 2103 C C . ILE A 1 254 ? 4.291 11.395 33.077 1.00 55.97 254 ILE A C 1
ATOM 2105 O O . ILE A 1 254 ? 5.188 11.073 33.848 1.00 55.97 254 ILE A O 1
ATOM 2109 N N . SER A 1 255 ? 4.156 12.651 32.647 1.00 51.06 255 SER A N 1
ATOM 2110 C CA . SER A 1 255 ? 5.023 13.773 33.029 1.00 51.06 255 SER A CA 1
ATOM 2111 C C . SER A 1 255 ? 4.451 14.661 34.146 1.00 51.06 255 SER A C 1
ATOM 2113 O O . SER A 1 255 ? 4.991 15.741 34.379 1.00 51.06 255 SER A O 1
ATOM 2115 N N . SER A 1 256 ? 3.344 14.249 34.771 1.00 42.09 256 SER A N 1
ATOM 2116 C CA . SER A 1 256 ? 2.669 14.941 35.882 1.00 42.09 256 SER A CA 1
ATOM 2117 C C . SER A 1 256 ? 2.645 14.028 37.099 1.00 42.09 256 SER A C 1
ATOM 2119 O O . SER A 1 256 ? 2.850 14.542 38.216 1.00 42.09 256 SER A O 1
#

Secondary structure (DSSP, 8-state):
-HHHHHHHHHHHHHHHHHHHHHHHHHHHHHTT-----TTTT--------------HHHHHHHHHHSS--TTS--------HHHHHHTTB-STT---EEEEEEEEEETTEEEEEEEEEETTEEEEEEESSHHHHHHHHHHHHHHHHHHHHHTT---TTBPPPPHHHHHHTTTTS-----HHHHHHHHHHHTTPPPPEEEEEE---SSS-TT--EEEEEEETTEEEEEEESSHHHHHHHHHHHHHHHHHHHHHHHH--

InterPro domains:
  IPR014720 Double-stranded RNA-binding domain [PF00035] (82-144)
  IPR014720 Double-stranded RNA-binding domain [PS50137] (80-147)
  IPR051247 RISC Loading Complex Component [PTHR46205] (73-247)

Sequence (256 aa):
MKLKELKKKINWMEKSIDLAVKRYNEIRIFLNLPMDDLYSEIKTSTKPFQLDYMSKQKRQEIERKFTFKETELILPDLRSPMELLNNRIVDHGIRPTYRFLRRNTSGQQFIYNYSCSLFGMYVEGSGTSKYEAKVNTAAEMLRSIIRKQKNRTLSSHIRAFNDRELRDMSPLIKFKVNHVETLNNECVKNLYELPIYTLLSQPKNDYKLENHYSVQCNAMDLVAIGHSNKRSAAKQMAAQNILNLWEKLNSKRISS

Radius of gyration: 28.72 Å; Cα contacts (8 Å, |Δi|>4): 295; chains: 1; bounding box: 66×63×75 Å

Foldseek 3Di:
DVVVVVVVVVVVVVVVVVVVVVVVVVVCVVVVPDPPPVPPVPPDPDPPPPPPPCDPVNVVVVVVVVPPCPPDDDDDDPPFLQVVLQVFFQDPVWHWDKDWDDWDDDDPAIKTKIWIDTPNDIFIAIDSDPVVRVRRNSLVVVVVQQVCVVVVNHDPRTHDDDPVRVVVCCVSRVPPPQLLVVLQVVCVVVVWDRKDKDWDDAADPDPDPQGWTWIWIDIPNDIFIAIGNDNSNRVSRNSVVVVVVVVVVVVVVVVD

Nearest PDB structures (foldseek):
  5n8m-assembly1_A  TM=4.122E-01  e=3.685E-11  Homo sapiens
  7zpk-assembly1_C  TM=3.786E-01  e=8.675E-11  Mus musculus
  1di2-assembly1_A  TM=9.220E-01  e=1.290E-04  Xenopus laevis
  3adl-assembly1_A  TM=8.200E-01  e=6.505E-05  Homo sapiens
  1yz9-assembly1_B  TM=8.045E-01  e=8.985E-04  Aquifex aeolicus

Mean predicted aligned error: 19.74 Å

Solvent-accessible surface area (backbone atoms only — not comparable to full-atom values): 14891 Å² total; per-residue (Å²): 116,70,68,62,54,50,53,53,52,51,55,51,50,53,54,51,50,54,51,50,53,49,51,50,53,53,52,35,62,75,68,69,57,80,88,74,67,90,57,77,82,69,74,64,92,61,78,75,85,73,77,79,76,69,46,73,65,60,48,49,50,47,51,58,72,63,57,64,67,92,83,70,74,97,72,88,81,77,85,40,43,52,58,51,52,58,72,28,46,68,40,90,89,60,66,77,45,76,43,83,72,52,77,47,72,61,85,96,43,52,36,25,33,22,33,32,36,44,95,93,42,77,37,68,19,55,22,75,38,71,65,48,4,47,40,43,12,30,30,46,44,52,52,52,48,53,51,25,48,77,66,73,65,55,57,87,54,44,58,80,81,53,77,68,56,55,60,74,39,49,82,73,33,82,67,79,76,55,28,50,59,53,45,41,53,51,22,57,75,72,74,37,66,71,68,45,76,47,82,75,44,65,61,62,99,60,97,58,93,82,52,36,18,31,19,37,28,42,40,84,97,39,77,26,70,7,73,24,84,41,63,71,56,2,43,34,42,5,27,42,47,43,51,56,51,52,52,57,54,54,58,54,64,75,77,108